Protein AF-A0A3A9YVC8-F1 (afdb_monomer)

Foldseek 3Di:
DDDDDDDDDDDDDDDDDDDDDDDDDDDPDPDDDDDDDDDDDDDDDDDDDDDDDDDDDDDDDDDDDPDDPDPPDPPPPVVPDFQPQLVCLVVLQAWEWEQDPVRDIDTQHDDDDPLLVLLVVLVVCVVVVDDLVVSCVVVVHDSVSNVSSPVSNVVSVCVRVVVCSVQDDPPHRYGYPDPDDDDDD

Secondary structure (DSSP, 8-state):
--PPPPPPPP-PPPPP-PPPPPPPPPP----PPPPP----------------------------PPPPPP---------PPP-HHHHHHHHTSSEEEEEPTTS-EEEEPPP-THHHHHHHHHHHHHHTT--HHHHHHHTT--HHHHHHHHHHHHHHHHHHTTTTGGG--TT--EEEE--SS----

Sequence (185 aa):
MQATAAPAAEATDPIPTQTPEPAPVAPVADHTVPAPAMAAAPYGPEPLTEEPASADPAQAEDSAPPAPPTDEEDEEDDAAAPSPLAAACAAGTVKLYRLRSNGTTRRLPWLTGDALEVAEWYRLRVDQGATVRQVAEECGTSKATVRRALTTLALMDEITDGLHDDLYAEDVTEVLFGAEDGDDA

Organism: NCBI:txid230091

pLDDT: mean 77.11, std 19.21, range [34.31, 98.38]

Radius of gyration: 32.35 Å; Cα contacts (8 Å, |Δi|>4): 119; chains: 1; bounding box: 70×112×63 Å

Structure (mmCIF, N/CA/C/O backbone):
data_AF-A0A3A9YVC8-F1
#
_entry.id   AF-A0A3A9YVC8-F1
#
loop_
_atom_site.group_PDB
_atom_site.id
_atom_site.type_symbol
_atom_site.label_atom_id
_atom_site.label_alt_id
_atom_site.label_comp_id
_atom_site.label_asym_id
_atom_site.label_entity_id
_atom_site.label_seq_id
_atom_site.pdbx_PDB_ins_code
_atom_site.Cartn_x
_atom_site.Cartn_y
_atom_site.Cartn_z
_atom_site.occupancy
_atom_site.B_iso_or_equiv
_atom_site.auth_seq_id
_atom_site.auth_comp_id
_atom_site.auth_asym_id
_atom_site.auth_atom_id
_atom_site.pdbx_PDB_model_num
ATOM 1 N N . MET A 1 1 ? 34.348 64.233 -11.517 1.00 52.72 1 MET A N 1
ATOM 2 C CA . MET A 1 1 ? 32.884 64.293 -11.697 1.00 52.72 1 MET A CA 1
ATOM 3 C C . MET A 1 1 ? 32.447 63.048 -12.451 1.00 52.72 1 MET A C 1
ATOM 5 O O . MET A 1 1 ? 32.585 63.041 -13.663 1.00 52.72 1 MET A O 1
ATOM 9 N N . GLN A 1 2 ? 32.005 61.993 -11.765 1.00 45.03 2 GLN A N 1
ATOM 10 C CA . GLN A 1 2 ? 31.220 60.907 -12.368 1.00 45.03 2 GLN A CA 1
ATOM 11 C C . GLN A 1 2 ? 30.226 60.392 -11.324 1.00 45.03 2 GLN A C 1
ATOM 13 O O . GLN A 1 2 ? 30.513 60.419 -10.129 1.00 45.03 2 GLN A O 1
ATOM 18 N N . ALA A 1 3 ? 29.027 60.089 -11.810 1.00 47.31 3 ALA A N 1
ATOM 19 C CA . ALA A 1 3 ? 27.769 60.112 -11.085 1.00 47.31 3 ALA A CA 1
ATOM 20 C C . ALA A 1 3 ? 27.454 58.787 -10.376 1.00 47.31 3 ALA A C 1
ATOM 22 O O . ALA A 1 3 ? 27.586 57.712 -10.954 1.00 47.31 3 ALA A O 1
ATOM 23 N N . THR A 1 4 ? 26.978 58.902 -9.137 1.00 51.81 4 THR A N 1
ATOM 24 C CA . THR A 1 4 ? 26.355 57.827 -8.361 1.00 51.81 4 THR A CA 1
ATOM 25 C C . THR A 1 4 ? 24.952 57.565 -8.907 1.00 51.81 4 THR A C 1
ATOM 27 O O . THR A 1 4 ? 24.101 58.452 -8.857 1.00 51.81 4 THR A O 1
ATOM 30 N N . ALA A 1 5 ? 24.703 56.363 -9.427 1.00 55.56 5 ALA A N 1
ATOM 31 C CA . ALA A 1 5 ? 23.365 55.909 -9.799 1.00 55.56 5 ALA A CA 1
ATOM 32 C C . ALA A 1 5 ? 22.655 55.306 -8.573 1.00 55.56 5 ALA A C 1
ATOM 34 O O . ALA A 1 5 ? 23.225 54.479 -7.863 1.00 55.56 5 ALA A O 1
ATOM 35 N N . ALA A 1 6 ? 21.427 55.760 -8.320 1.00 61.03 6 ALA A N 1
ATOM 36 C CA . ALA A 1 6 ? 20.554 55.286 -7.249 1.00 61.03 6 ALA A CA 1
ATOM 37 C C . ALA A 1 6 ? 19.867 53.953 -7.622 1.00 61.03 6 ALA A C 1
ATOM 39 O O . ALA A 1 6 ? 19.617 53.723 -8.808 1.00 61.03 6 ALA A O 1
ATOM 40 N N . PRO A 1 7 ? 19.525 53.091 -6.645 1.00 61.81 7 PRO A N 1
ATOM 41 C CA . PRO A 1 7 ? 18.787 51.861 -6.911 1.00 61.81 7 PRO A CA 1
ATOM 42 C C . PRO A 1 7 ? 17.301 52.145 -7.179 1.00 61.81 7 PRO A C 1
ATOM 44 O O . PRO A 1 7 ? 16.664 52.938 -6.484 1.00 61.81 7 PRO A O 1
ATOM 47 N N . ALA A 1 8 ? 16.768 51.484 -8.206 1.00 53.88 8 ALA A N 1
ATOM 48 C CA . ALA A 1 8 ? 15.359 51.504 -8.572 1.00 53.88 8 ALA A CA 1
ATOM 49 C C . ALA A 1 8 ? 14.529 50.718 -7.545 1.00 53.88 8 ALA A C 1
ATOM 51 O O . ALA A 1 8 ? 14.874 49.594 -7.190 1.00 53.88 8 ALA A O 1
ATOM 52 N N . ALA A 1 9 ? 13.438 51.322 -7.076 1.00 54.81 9 ALA A N 1
ATOM 53 C CA . ALA A 1 9 ? 12.438 50.656 -6.254 1.00 54.81 9 ALA A CA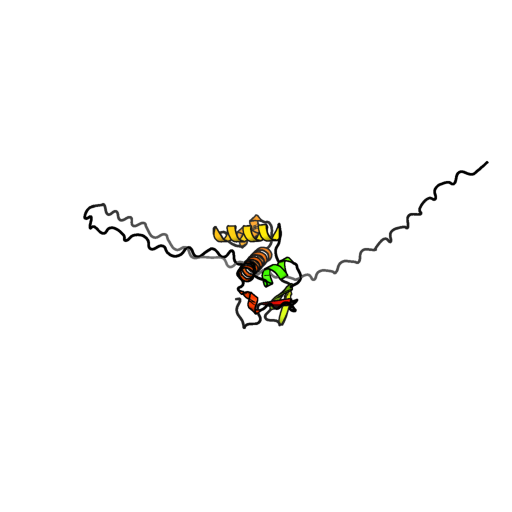 1
ATOM 54 C C . ALA A 1 9 ? 11.567 49.755 -7.144 1.00 54.81 9 ALA A C 1
ATOM 56 O O . ALA A 1 9 ? 10.911 50.246 -8.064 1.00 54.81 9 ALA A O 1
ATOM 57 N N . GLU A 1 10 ? 11.573 48.449 -6.876 1.00 59.69 10 GLU A N 1
ATOM 58 C CA . GLU A 1 10 ? 10.621 47.498 -7.453 1.00 59.69 10 GLU A CA 1
ATOM 59 C C . GLU A 1 10 ? 9.206 47.817 -6.958 1.00 59.69 10 GLU A C 1
ATOM 61 O O . GLU A 1 10 ? 8.943 47.910 -5.758 1.00 59.69 10 GLU A O 1
ATOM 66 N N . ALA A 1 11 ? 8.296 48.022 -7.908 1.00 61.25 11 ALA A N 1
ATOM 67 C CA . ALA A 1 11 ? 6.879 48.195 -7.652 1.00 61.25 11 ALA A CA 1
ATOM 68 C C . ALA A 1 11 ? 6.244 46.819 -7.409 1.00 61.25 11 ALA A C 1
ATOM 70 O O . ALA A 1 11 ? 6.156 46.000 -8.320 1.00 61.25 11 ALA A O 1
ATOM 71 N N . THR A 1 12 ? 5.805 46.574 -6.176 1.00 59.47 12 THR A N 1
ATOM 72 C CA . THR A 1 12 ? 4.994 45.409 -5.812 1.00 59.47 12 THR A CA 1
ATOM 73 C C . THR A 1 12 ? 3.612 45.519 -6.458 1.00 59.47 12 THR A C 1
ATOM 75 O O . THR A 1 12 ? 2.844 46.428 -6.143 1.00 59.47 12 THR A O 1
ATOM 78 N N . ASP A 1 13 ? 3.305 44.583 -7.352 1.00 69.38 13 ASP A N 1
ATOM 79 C CA . ASP A 1 13 ? 1.992 44.401 -7.976 1.00 69.38 13 ASP A CA 1
ATOM 80 C C . ASP A 1 13 ? 0.945 43.982 -6.913 1.00 69.38 13 ASP A C 1
ATOM 82 O O . ASP A 1 13 ? 1.234 43.101 -6.092 1.00 69.38 13 ASP A O 1
ATOM 86 N N . PRO A 1 14 ? -0.254 44.594 -6.846 1.00 70.94 14 PRO A N 1
ATOM 87 C CA . PRO A 1 14 ? -1.278 44.186 -5.890 1.00 70.94 14 PRO A CA 1
ATOM 88 C C . PRO A 1 14 ? -1.885 42.821 -6.253 1.00 70.94 14 PRO A C 1
ATOM 90 O O . PRO A 1 14 ? -2.397 42.604 -7.348 1.00 70.94 14 PRO A O 1
ATOM 93 N N . ILE A 1 15 ? -1.881 41.906 -5.280 1.00 71.19 15 ILE A N 1
ATOM 94 C CA . ILE A 1 15 ? -2.471 40.565 -5.387 1.00 71.19 15 ILE A CA 1
ATOM 95 C C . ILE A 1 15 ? -3.987 40.681 -5.656 1.00 71.19 15 ILE A C 1
ATOM 97 O O . ILE A 1 15 ? -4.684 41.356 -4.890 1.00 71.19 15 ILE A O 1
ATOM 101 N N . PRO A 1 16 ? -4.538 40.007 -6.686 1.00 63.56 16 PRO A N 1
ATOM 102 C CA . PRO A 1 16 ? -5.972 40.013 -6.947 1.00 63.56 16 PRO A CA 1
ATOM 103 C C . PRO A 1 16 ? -6.726 39.328 -5.803 1.00 63.56 16 PRO A C 1
ATOM 105 O O . PRO A 1 16 ? -6.507 38.159 -5.486 1.00 63.56 16 PRO A O 1
ATOM 108 N N . THR A 1 17 ? -7.636 40.070 -5.176 1.00 66.19 17 THR A N 1
ATOM 109 C CA . THR A 1 17 ? -8.513 39.570 -4.116 1.00 66.19 17 THR A CA 1
ATOM 110 C C . THR A 1 17 ? -9.554 38.636 -4.741 1.00 66.19 17 THR A C 1
ATOM 112 O O . THR A 1 17 ? -10.526 39.094 -5.340 1.00 66.19 17 THR A O 1
ATOM 115 N N . GLN A 1 18 ? -9.347 37.318 -4.652 1.00 62.38 18 GLN A N 1
ATOM 116 C CA . GLN A 1 18 ? -10.379 36.352 -5.034 1.00 62.38 18 GLN A CA 1
ATOM 117 C C . GLN A 1 18 ? -11.578 36.498 -4.093 1.00 62.38 18 GLN A C 1
ATOM 119 O O . GLN A 1 18 ? -11.460 36.367 -2.875 1.00 62.38 18 GLN A O 1
ATOM 124 N N . THR A 1 19 ? -12.736 36.795 -4.678 1.00 73.94 19 THR A N 1
ATOM 125 C CA . THR A 1 19 ? -14.025 36.780 -3.985 1.00 73.94 19 THR A CA 1
ATOM 126 C C . THR A 1 19 ? -14.392 35.317 -3.722 1.00 73.94 19 THR A C 1
ATOM 128 O O . THR A 1 19 ? -14.408 34.546 -4.682 1.00 73.94 19 THR A O 1
ATOM 131 N N . PRO A 1 20 ? -14.658 34.899 -2.471 1.00 70.88 20 PRO A N 1
ATOM 132 C CA . PRO A 1 20 ? -15.026 33.519 -2.188 1.00 70.88 20 PRO A CA 1
ATOM 133 C C . PRO A 1 20 ? -16.373 33.190 -2.842 1.00 70.88 20 PRO A C 1
ATOM 135 O O . PRO A 1 20 ? -17.372 33.880 -2.634 1.00 70.88 20 PRO A O 1
ATOM 138 N N . GLU A 1 21 ? -16.371 32.132 -3.648 1.00 76.31 21 GLU A N 1
ATOM 139 C CA . GLU A 1 21 ? -17.560 31.528 -4.241 1.00 76.31 21 GLU A CA 1
ATOM 140 C C . GLU A 1 21 ? -18.506 31.037 -3.124 1.00 76.31 21 GLU A C 1
ATOM 142 O O . GLU A 1 21 ? -18.040 30.431 -2.152 1.00 76.31 21 GLU A O 1
ATOM 147 N N . PRO A 1 22 ? -19.823 31.316 -3.192 1.00 73.94 22 PRO A N 1
ATOM 148 C CA . PRO A 1 22 ? -20.759 30.870 -2.168 1.00 73.94 22 PRO A CA 1
ATOM 14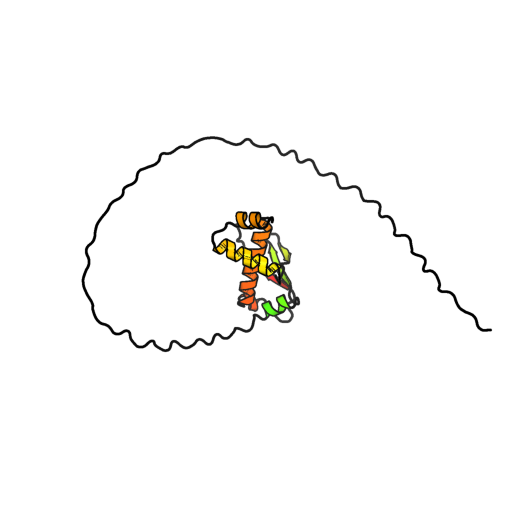9 C C . PRO A 1 22 ? -20.875 29.340 -2.166 1.00 73.94 22 PRO A C 1
ATOM 151 O O . PRO A 1 22 ? -21.120 28.718 -3.197 1.00 73.94 22 PRO A O 1
ATOM 154 N N . ALA A 1 23 ? -20.720 28.745 -0.981 1.00 72.75 23 ALA A N 1
ATOM 155 C CA . ALA A 1 23 ? -20.777 27.303 -0.775 1.00 72.75 23 ALA A CA 1
ATOM 156 C C . ALA A 1 23 ? -22.114 26.692 -1.255 1.00 72.75 23 ALA A C 1
ATOM 158 O O . ALA A 1 23 ? -23.176 27.284 -1.024 1.00 72.75 23 ALA A O 1
ATOM 159 N N . PRO A 1 24 ? -22.100 25.492 -1.867 1.00 71.75 24 PRO A N 1
ATOM 160 C CA . PRO A 1 24 ? -23.323 24.790 -2.229 1.00 71.75 24 PRO A CA 1
ATOM 161 C C . PRO A 1 24 ? -24.114 24.409 -0.972 1.00 71.75 24 PRO A C 1
ATOM 163 O O . PRO A 1 24 ? -23.592 23.807 -0.032 1.00 71.75 24 PRO A O 1
ATOM 166 N N . VAL A 1 25 ? -25.396 24.771 -0.971 1.00 70.25 25 VAL A N 1
ATOM 167 C CA . VAL A 1 25 ? -26.365 24.435 0.076 1.00 70.25 25 VAL A CA 1
ATOM 168 C C . VAL A 1 25 ? -26.502 22.913 0.148 1.00 70.25 25 VAL A C 1
ATOM 170 O O . VAL A 1 25 ? -26.898 22.273 -0.826 1.00 70.25 25 VAL A O 1
ATOM 173 N N . ALA A 1 26 ? -26.161 22.331 1.298 1.00 66.44 26 ALA A N 1
ATOM 174 C CA . ALA A 1 26 ? -26.319 20.904 1.542 1.00 66.44 26 ALA A CA 1
ATOM 175 C C . ALA A 1 26 ? -27.809 20.507 1.469 1.00 66.44 26 ALA A C 1
ATOM 177 O O . ALA A 1 26 ? -28.647 21.190 2.068 1.00 66.44 26 ALA A O 1
ATOM 178 N N . PRO A 1 27 ? -28.171 19.407 0.784 1.00 66.75 27 PRO A N 1
ATOM 179 C CA . PRO A 1 27 ? -29.515 18.862 0.877 1.00 66.75 27 PRO A CA 1
ATOM 180 C C . PRO A 1 27 ? -29.752 18.331 2.297 1.00 66.75 27 PRO A C 1
ATOM 182 O O . PRO A 1 27 ? -29.033 17.460 2.786 1.00 66.75 27 PRO A O 1
ATOM 185 N N . VAL A 1 28 ? -30.778 18.868 2.954 1.00 64.25 28 VAL A N 1
ATOM 186 C CA . VAL A 1 28 ? -31.346 18.343 4.201 1.00 64.25 28 VAL A CA 1
ATOM 187 C C . VAL A 1 28 ? -31.942 16.968 3.908 1.00 64.25 28 VAL A C 1
ATOM 189 O O . VAL A 1 28 ? -33.048 16.852 3.384 1.00 64.25 28 VAL A O 1
ATOM 192 N N . ALA A 1 29 ? -31.178 15.916 4.199 1.00 59.94 29 ALA A N 1
ATOM 193 C CA . ALA A 1 29 ? -31.698 14.561 4.242 1.00 59.94 29 ALA A CA 1
ATOM 194 C C . ALA A 1 29 ? -32.413 14.363 5.583 1.00 59.94 29 ALA A C 1
ATOM 196 O O . ALA A 1 29 ? -31.788 14.210 6.632 1.00 59.94 29 ALA A O 1
ATOM 197 N N . ASP A 1 30 ? -33.738 14.393 5.514 1.00 57.00 30 ASP A N 1
ATOM 198 C CA . ASP A 1 30 ? -34.662 13.943 6.546 1.00 57.00 30 ASP A CA 1
ATOM 199 C C . ASP A 1 30 ? -34.410 12.443 6.795 1.00 57.00 30 ASP A C 1
ATOM 201 O O . ASP A 1 30 ? -34.849 11.575 6.037 1.00 57.00 30 ASP A O 1
ATOM 205 N N . HIS A 1 31 ? -33.587 12.120 7.796 1.00 60.22 31 HIS A N 1
ATOM 206 C CA . HIS A 1 31 ? -33.373 10.744 8.235 1.00 60.22 31 HIS A CA 1
ATOM 207 C C . HIS A 1 31 ? -34.249 10.477 9.453 1.00 60.22 31 HIS A C 1
ATOM 209 O O . HIS A 1 31 ? -33.887 10.724 10.603 1.00 60.22 31 HIS A O 1
ATOM 215 N N . THR A 1 32 ? -35.439 9.965 9.151 1.00 63.59 32 THR A N 1
ATOM 216 C CA . THR A 1 32 ? -36.309 9.271 10.096 1.00 63.59 32 THR A CA 1
ATOM 217 C C . THR A 1 32 ? -35.504 8.189 10.818 1.00 63.59 32 THR A C 1
ATOM 219 O O . THR A 1 32 ? -34.986 7.265 10.197 1.00 63.59 32 THR A O 1
ATOM 222 N N . VAL A 1 33 ? -35.396 8.317 12.139 1.00 62.88 33 VAL A N 1
ATOM 223 C CA . VAL A 1 33 ? -34.804 7.324 13.042 1.00 62.88 33 VAL A CA 1
ATOM 224 C C . VAL A 1 33 ? -35.806 6.178 13.238 1.00 62.88 33 VAL A C 1
ATOM 226 O O . VAL A 1 33 ? -36.870 6.428 13.809 1.00 62.88 33 VAL A O 1
ATOM 229 N N . PRO A 1 34 ? -35.526 4.923 12.835 1.00 63.72 34 PRO A N 1
ATOM 230 C CA . PRO A 1 34 ? -36.271 3.789 13.361 1.00 63.72 34 PRO A CA 1
ATOM 231 C C . PRO A 1 34 ? -35.801 3.454 14.787 1.00 63.72 34 PRO A C 1
ATOM 233 O O . PRO A 1 34 ? -34.611 3.443 15.098 1.00 63.72 34 PRO A O 1
ATOM 236 N N . ALA A 1 35 ? -36.783 3.213 15.653 1.00 64.69 35 ALA A N 1
ATOM 237 C CA . ALA A 1 35 ? -36.650 2.942 17.079 1.00 64.69 35 ALA A CA 1
ATOM 238 C C . ALA A 1 35 ? -35.784 1.704 17.412 1.00 64.69 35 ALA A C 1
ATOM 240 O O . ALA A 1 35 ? -35.769 0.738 16.645 1.00 64.69 35 ALA A O 1
ATOM 241 N N . PRO A 1 36 ? -35.126 1.674 18.588 1.00 58.22 36 PRO A N 1
ATOM 242 C CA . PRO A 1 36 ? -34.446 0.483 19.082 1.00 58.22 36 PRO A CA 1
ATOM 243 C C . PRO A 1 36 ? -35.466 -0.569 19.539 1.00 58.22 36 PRO A C 1
ATOM 245 O O . PRO A 1 36 ? -36.249 -0.336 20.461 1.00 58.22 36 PRO A O 1
ATOM 248 N N . ALA A 1 37 ? -35.432 -1.753 18.927 1.00 59.69 37 ALA A N 1
ATOM 249 C CA . ALA A 1 37 ? -36.100 -2.928 19.470 1.00 59.69 37 ALA A CA 1
ATOM 250 C C . ALA A 1 37 ? -35.331 -3.400 20.713 1.00 59.69 37 ALA A C 1
ATOM 252 O O . ALA A 1 37 ? -34.256 -3.993 20.621 1.00 59.69 37 ALA A O 1
ATOM 253 N N . MET A 1 38 ? -35.876 -3.090 21.887 1.00 53.81 38 MET A N 1
ATOM 254 C CA . MET A 1 38 ? -35.486 -3.725 23.136 1.00 53.81 38 MET A CA 1
ATOM 255 C C . MET A 1 38 ? -36.139 -5.102 23.272 1.00 53.81 38 MET A C 1
ATOM 257 O O . MET A 1 38 ? -37.300 -5.285 22.916 1.00 53.81 38 MET A O 1
ATOM 261 N N . ALA A 1 39 ? -35.391 -5.966 23.960 1.00 48.41 39 ALA A N 1
ATOM 262 C CA . ALA A 1 39 ? -35.837 -6.951 24.943 1.00 48.41 39 ALA A CA 1
ATOM 263 C C . ALA A 1 39 ? -35.707 -8.442 24.576 1.00 48.41 39 ALA A C 1
ATOM 265 O O . ALA A 1 39 ? -36.490 -9.015 23.829 1.00 48.41 39 ALA A O 1
ATOM 266 N N . ALA A 1 40 ? -34.778 -9.042 25.330 1.00 48.12 40 ALA A N 1
ATOM 267 C CA . ALA A 1 40 ? -34.963 -10.225 26.170 1.00 48.12 40 ALA A CA 1
ATOM 268 C C . ALA A 1 40 ? -34.648 -11.607 25.579 1.00 48.12 40 ALA A C 1
ATOM 270 O O . ALA A 1 40 ? -35.468 -12.236 24.924 1.00 48.12 40 ALA A O 1
ATOM 271 N N . ALA A 1 41 ? -33.522 -12.155 26.045 1.00 55.00 41 ALA A N 1
ATOM 272 C CA . ALA A 1 41 ? -33.513 -13.489 26.638 1.00 55.00 41 ALA A CA 1
ATOM 273 C C . ALA A 1 41 ? -32.453 -13.557 27.761 1.00 55.00 41 ALA A C 1
ATOM 275 O O . ALA A 1 41 ? -31.265 -13.416 27.476 1.00 55.00 41 ALA A O 1
ATOM 276 N N . PRO A 1 42 ? -32.847 -13.757 29.032 1.00 61.06 42 PRO A N 1
ATOM 277 C CA . PRO A 1 42 ? -31.953 -14.238 30.075 1.00 61.06 42 PRO A CA 1
ATOM 278 C C . PRO A 1 42 ? -32.018 -15.771 30.106 1.00 61.06 42 PRO A C 1
ATOM 280 O O . PRO A 1 42 ? -33.044 -16.334 30.481 1.00 61.06 42 PRO A O 1
ATOM 283 N N . TYR A 1 43 ? -30.935 -16.451 29.738 1.00 56.44 43 TYR A N 1
ATOM 284 C CA . TYR A 1 43 ? -30.768 -17.873 30.043 1.00 56.44 43 TYR A CA 1
ATOM 285 C C . TYR A 1 43 ? -29.505 -18.073 30.880 1.00 56.44 43 TYR A C 1
ATOM 287 O O . TYR A 1 43 ? -28.388 -17.981 30.387 1.00 56.44 43 TYR A O 1
ATOM 295 N N . GLY A 1 44 ? -29.781 -18.208 32.180 1.00 50.28 44 GLY A N 1
ATOM 296 C CA . GLY A 1 44 ? -29.195 -19.095 33.188 1.00 50.28 44 GLY A CA 1
ATOM 297 C C . GLY A 1 44 ? -27.730 -19.552 33.092 1.00 50.28 44 GLY A C 1
ATOM 298 O O . GLY A 1 44 ? -27.324 -20.076 32.061 1.00 50.28 44 GLY A O 1
ATOM 299 N N . PRO A 1 45 ? -26.973 -19.478 34.206 1.00 62.38 45 PRO A N 1
ATOM 300 C CA . PRO A 1 45 ? -25.685 -20.145 34.350 1.00 62.38 45 PRO A CA 1
ATOM 301 C C . PRO A 1 45 ? -25.884 -21.640 34.648 1.00 62.38 45 PRO A C 1
ATOM 303 O O . PRO A 1 45 ? -26.659 -21.988 35.538 1.00 62.38 45 PRO A O 1
ATOM 306 N N . GLU A 1 46 ? -25.153 -22.510 33.953 1.00 57.81 46 GLU A N 1
ATOM 307 C CA . GLU A 1 46 ? -25.042 -23.930 34.313 1.00 57.81 46 GLU A CA 1
ATOM 308 C C . GLU A 1 46 ? -23.665 -24.227 34.948 1.00 57.81 46 GLU A C 1
ATOM 310 O O . GLU A 1 46 ? -22.679 -23.556 34.625 1.00 57.81 46 GLU A O 1
ATOM 315 N N . PRO A 1 47 ? -23.612 -25.156 35.921 1.00 59.75 47 PRO A N 1
ATOM 316 C CA . PRO A 1 47 ? -22.584 -25.207 36.958 1.00 59.75 47 PRO A CA 1
ATOM 317 C C . PRO A 1 47 ? -21.288 -25.940 36.583 1.00 59.75 47 PRO A C 1
ATOM 319 O O . PRO A 1 47 ? -21.258 -26.875 35.788 1.00 59.75 47 PRO A O 1
ATOM 322 N N . LEU A 1 48 ? -20.230 -25.528 37.291 1.00 54.12 48 LEU A N 1
ATOM 323 C CA . LEU A 1 48 ? -18.959 -26.220 37.506 1.00 54.12 48 LEU A CA 1
ATOM 324 C C . LEU A 1 48 ? -19.139 -27.726 37.744 1.00 54.12 48 LEU A C 1
ATOM 326 O O . LEU A 1 48 ? -19.815 -28.130 38.688 1.00 54.12 48 LEU A O 1
ATOM 330 N N . THR A 1 49 ? -18.436 -28.537 36.956 1.00 57.09 49 THR A N 1
ATOM 331 C CA . THR A 1 49 ? -18.033 -29.887 37.364 1.00 57.09 49 THR A CA 1
ATOM 332 C C . THR A 1 49 ? -16.511 -29.960 37.274 1.00 57.09 49 THR A C 1
ATOM 334 O O . THR A 1 49 ? -15.940 -30.167 36.208 1.00 57.09 49 THR A O 1
ATOM 337 N N . GLU A 1 50 ? -15.866 -29.698 38.411 1.00 51.31 50 GLU A N 1
ATOM 338 C CA . GLU A 1 50 ? -14.496 -30.113 38.708 1.00 51.31 50 GLU A CA 1
ATOM 339 C C . GLU A 1 50 ? -14.498 -31.631 38.916 1.00 51.31 50 GLU A C 1
ATOM 341 O O . GLU A 1 50 ? -15.188 -32.132 39.804 1.00 51.31 50 GLU A O 1
ATOM 346 N N . GLU A 1 51 ? -13.711 -32.358 38.128 1.00 59.88 51 GLU A N 1
ATOM 347 C CA . GLU A 1 51 ? -13.345 -33.742 38.422 1.00 59.88 51 GLU A CA 1
ATOM 348 C C . GLU A 1 51 ? -11.823 -33.796 38.637 1.00 59.88 51 GLU A C 1
ATOM 350 O O . GLU A 1 51 ? -11.065 -33.489 37.713 1.00 59.88 51 GLU A O 1
ATOM 355 N N . PRO A 1 52 ? -11.339 -34.127 39.849 1.00 61.50 52 PRO A N 1
ATOM 356 C CA . PRO A 1 52 ? -9.928 -34.360 40.094 1.00 61.50 52 PRO A CA 1
ATOM 357 C C . PRO A 1 52 ? -9.621 -35.856 39.959 1.00 61.50 52 PRO A C 1
ATOM 359 O O . PRO A 1 52 ? -10.157 -36.675 40.705 1.00 61.50 52 PRO A O 1
ATOM 362 N N . ALA A 1 53 ? -8.693 -36.212 39.072 1.00 51.31 53 ALA A N 1
ATOM 363 C CA . ALA A 1 53 ? -8.081 -37.537 39.066 1.00 51.31 53 ALA A CA 1
ATOM 364 C C . ALA A 1 53 ? -6.556 -37.406 39.150 1.00 51.31 53 ALA A C 1
ATOM 366 O O . ALA A 1 53 ? -5.879 -36.945 38.233 1.00 51.31 53 ALA A O 1
ATOM 367 N N . SER A 1 54 ? -6.045 -37.784 40.320 1.00 49.56 54 SER A N 1
ATOM 368 C CA . SER A 1 54 ? -4.635 -37.931 40.651 1.00 49.56 54 SER A CA 1
ATOM 369 C C . SER A 1 54 ? -3.936 -39.020 39.825 1.00 49.56 54 SER A C 1
ATOM 371 O O . SER A 1 54 ? -4.484 -40.097 39.631 1.00 49.56 54 SER A O 1
ATOM 373 N N . ALA A 1 55 ? -2.708 -38.688 39.416 1.00 47.44 55 ALA A N 1
ATOM 374 C CA . ALA A 1 55 ? -1.458 -39.465 39.418 1.00 47.44 55 ALA A CA 1
ATOM 375 C C . ALA A 1 55 ? -1.486 -41.010 39.356 1.00 47.44 55 ALA A C 1
ATOM 377 O O . ALA A 1 55 ? -2.068 -41.648 40.225 1.00 47.44 55 ALA A O 1
ATOM 378 N N . ASP A 1 56 ? -0.657 -41.588 38.473 1.00 48.03 56 ASP A N 1
ATOM 379 C CA . ASP A 1 56 ? 0.594 -42.266 38.884 1.00 48.03 56 ASP A CA 1
ATOM 380 C C . ASP A 1 56 ? 1.567 -42.436 37.680 1.00 48.03 56 ASP A C 1
ATOM 382 O O . ASP A 1 56 ? 1.102 -42.447 36.536 1.00 48.03 56 ASP A O 1
ATOM 386 N N . PRO A 1 57 ? 2.900 -42.511 37.896 1.00 61.56 57 PRO A N 1
ATOM 387 C CA . PRO A 1 57 ? 3.926 -42.512 36.856 1.00 61.56 57 PRO A CA 1
ATOM 388 C C . PRO A 1 57 ? 4.496 -43.914 36.551 1.00 61.56 57 PRO A C 1
ATOM 390 O O . PRO A 1 57 ? 4.242 -44.884 37.254 1.00 61.56 57 PRO A O 1
ATOM 393 N N . ALA A 1 58 ? 5.395 -43.937 35.560 1.00 46.06 58 ALA A N 1
ATOM 394 C CA . ALA A 1 58 ? 6.449 -44.926 35.292 1.00 46.06 58 ALA A CA 1
ATOM 395 C C . ALA A 1 58 ? 6.253 -45.909 34.121 1.00 46.06 58 ALA A C 1
ATOM 397 O O . ALA A 1 58 ? 5.204 -46.513 33.937 1.00 46.06 58 ALA A O 1
ATOM 398 N N . GLN A 1 59 ? 7.404 -46.128 33.464 1.00 46.78 59 GLN A N 1
ATOM 399 C CA . GLN A 1 59 ? 7.798 -47.155 32.486 1.00 46.78 59 GLN A CA 1
ATOM 400 C C . GLN A 1 59 ? 7.678 -46.741 31.010 1.00 46.78 59 GLN A C 1
ATOM 402 O O . GLN A 1 59 ? 6.642 -46.267 30.578 1.00 46.78 59 GLN A O 1
ATOM 407 N N . ALA A 1 60 ? 8.688 -46.912 30.159 1.00 50.06 60 ALA A N 1
ATOM 408 C CA . ALA A 1 60 ? 10.055 -47.389 30.332 1.00 50.06 60 ALA A CA 1
ATOM 409 C C . ALA A 1 60 ? 10.899 -46.856 29.164 1.00 50.06 60 ALA A C 1
ATOM 411 O O . ALA A 1 60 ? 10.379 -46.591 28.082 1.00 50.06 60 ALA A O 1
ATOM 412 N N . GLU A 1 61 ? 12.194 -46.705 29.415 1.00 51.44 61 GLU A N 1
ATOM 413 C CA . GLU A 1 61 ? 13.211 -46.407 28.415 1.00 51.44 61 GLU A CA 1
ATOM 414 C C . GLU A 1 61 ? 13.298 -47.559 27.405 1.00 51.44 61 GLU A C 1
ATOM 416 O O . GLU A 1 61 ? 13.508 -48.706 27.799 1.00 51.44 61 GLU A O 1
ATOM 421 N N . ASP A 1 62 ? 13.166 -47.252 26.114 1.00 48.66 62 ASP A N 1
ATOM 422 C CA . ASP A 1 62 ? 13.641 -48.125 25.046 1.00 48.66 62 ASP A CA 1
ATOM 423 C C . ASP A 1 62 ? 14.495 -47.321 24.069 1.00 48.66 62 ASP A C 1
ATOM 425 O O . ASP A 1 62 ? 14.215 -46.173 23.720 1.00 48.66 62 ASP A O 1
ATOM 429 N N . SER A 1 63 ? 15.612 -47.938 23.724 1.00 54.50 63 SER A N 1
ATOM 430 C CA . SER A 1 63 ? 16.752 -47.343 23.054 1.00 54.50 63 SER A CA 1
ATOM 431 C C . SER A 1 63 ? 16.532 -47.241 21.551 1.00 54.50 63 SER A C 1
ATOM 433 O O . SER A 1 63 ? 16.355 -48.251 20.879 1.00 54.50 63 SER A O 1
ATOM 435 N N . ALA A 1 64 ? 16.738 -46.050 20.998 1.00 59.16 64 ALA A N 1
ATOM 436 C CA . ALA A 1 64 ? 17.262 -45.905 19.647 1.00 59.16 64 ALA A CA 1
ATOM 437 C C . ALA A 1 64 ? 18.156 -44.656 19.604 1.00 59.16 64 ALA A C 1
ATOM 439 O O . ALA A 1 64 ? 17.671 -43.568 19.922 1.00 59.16 64 ALA A O 1
ATOM 440 N N . PRO A 1 65 ? 19.451 -44.758 19.247 1.00 69.25 65 PRO A N 1
ATOM 441 C CA . PRO A 1 65 ? 20.202 -43.565 18.891 1.00 69.25 65 PRO A CA 1
ATOM 442 C C . PRO A 1 65 ? 19.553 -42.968 17.632 1.00 69.25 65 PRO A C 1
ATOM 444 O O . PRO A 1 65 ? 19.369 -43.703 16.656 1.00 69.25 65 PRO A O 1
ATOM 447 N N . PRO A 1 66 ? 19.178 -41.676 17.623 1.00 63.25 66 PRO A N 1
ATOM 448 C CA . PRO A 1 66 ? 18.761 -41.040 16.387 1.00 63.25 66 PRO A CA 1
ATOM 449 C C . PRO A 1 66 ? 19.935 -41.104 15.406 1.00 63.25 66 PRO A C 1
ATOM 451 O O . PRO A 1 66 ? 21.091 -40.886 15.780 1.00 63.25 66 PRO A O 1
ATOM 454 N N . ALA A 1 67 ? 19.627 -41.477 14.165 1.00 63.78 67 ALA A N 1
ATOM 455 C CA . ALA A 1 67 ? 20.558 -41.425 13.049 1.00 63.78 67 ALA A CA 1
ATOM 456 C C . ALA A 1 67 ? 21.249 -40.046 13.003 1.00 63.78 67 ALA A C 1
ATOM 458 O O . ALA A 1 67 ? 20.638 -39.058 13.426 1.00 63.78 67 ALA A O 1
ATOM 459 N N . PRO A 1 68 ? 22.507 -39.958 12.524 1.00 65.50 68 PRO A N 1
ATOM 460 C CA . PRO A 1 68 ? 23.129 -38.659 12.295 1.00 65.50 68 PRO A CA 1
ATOM 461 C C . PRO A 1 68 ? 22.175 -37.817 11.440 1.00 65.50 68 PRO A C 1
ATOM 463 O O . PRO A 1 68 ? 21.580 -38.382 10.515 1.00 65.50 68 PRO A O 1
ATOM 466 N N . PRO A 1 69 ? 21.984 -36.523 11.752 1.00 63.50 69 PRO A N 1
ATOM 467 C CA . PRO A 1 69 ? 21.236 -35.656 10.862 1.00 63.50 69 PRO A CA 1
ATOM 468 C C . PRO A 1 69 ? 21.909 -35.759 9.497 1.00 63.50 69 PRO A C 1
ATOM 470 O O . PRO A 1 69 ? 23.110 -35.521 9.365 1.00 63.50 69 PRO A O 1
ATOM 473 N N . THR A 1 70 ? 21.151 -36.238 8.518 1.00 59.62 70 THR A N 1
ATOM 474 C CA . THR A 1 70 ? 21.465 -36.014 7.117 1.00 59.62 70 THR A CA 1
ATOM 475 C C . THR A 1 70 ? 21.695 -34.513 6.997 1.00 59.62 70 THR A C 1
ATOM 477 O O . THR A 1 70 ? 20.855 -33.749 7.470 1.00 59.62 70 THR A O 1
ATOM 480 N N . ASP A 1 71 ? 22.847 -34.111 6.459 1.00 56.56 71 ASP A N 1
ATOM 481 C CA . ASP A 1 71 ? 23.029 -32.803 5.837 1.00 56.56 71 ASP A CA 1
ATOM 482 C C . ASP A 1 71 ? 21.881 -32.643 4.827 1.00 56.56 71 ASP A C 1
ATOM 484 O O . ASP A 1 71 ? 21.971 -33.091 3.683 1.00 56.56 71 ASP A O 1
ATOM 488 N N . GLU A 1 72 ? 20.745 -32.131 5.301 1.00 55.62 72 GLU A N 1
ATOM 489 C CA . GLU A 1 72 ? 19.753 -31.489 4.464 1.00 55.62 72 GLU A CA 1
ATOM 490 C C . GLU A 1 72 ? 20.456 -30.233 3.993 1.00 55.62 72 GLU A C 1
ATOM 492 O O . GLU A 1 72 ? 20.746 -29.326 4.772 1.00 55.62 72 GLU A O 1
ATOM 497 N N . GLU A 1 73 ? 20.889 -30.351 2.745 1.00 55.91 73 GLU A N 1
ATOM 498 C CA . GLU A 1 73 ? 21.349 -29.317 1.845 1.00 55.91 73 GLU A CA 1
ATOM 499 C C . GLU A 1 73 ? 20.920 -27.946 2.368 1.00 55.91 73 GLU A C 1
ATOM 501 O O . GLU A 1 73 ? 19.730 -27.651 2.441 1.00 55.91 73 GLU A 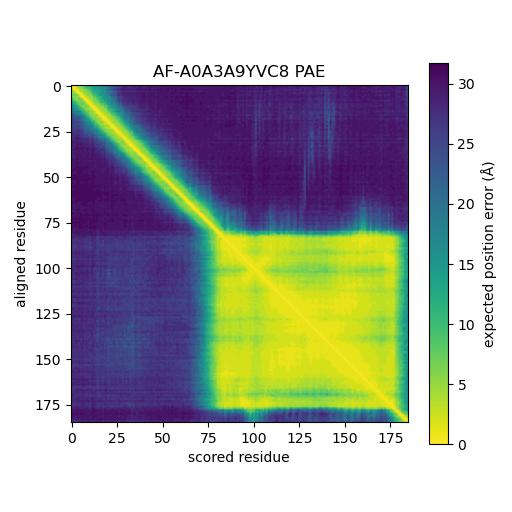O 1
ATOM 506 N N . ASP A 1 74 ? 21.922 -27.167 2.788 1.00 51.16 74 ASP A N 1
ATOM 507 C CA . ASP A 1 74 ? 21.892 -25.710 2.839 1.00 51.16 74 ASP A CA 1
ATOM 508 C C . ASP A 1 74 ? 21.252 -25.277 1.507 1.00 51.16 74 ASP A C 1
ATOM 510 O O . ASP A 1 74 ? 21.923 -25.202 0.473 1.00 51.16 74 ASP A O 1
ATOM 514 N N . GLU A 1 75 ? 19.923 -25.134 1.488 1.00 55.91 75 GLU A N 1
ATOM 515 C CA . GLU A 1 75 ? 19.228 -24.320 0.508 1.00 55.91 75 GLU A CA 1
ATOM 516 C C . GLU A 1 75 ? 19.848 -22.956 0.741 1.00 55.91 75 GLU A C 1
ATOM 518 O O . GLU A 1 75 ? 19.484 -22.252 1.681 1.00 55.91 75 GLU A O 1
ATOM 523 N N . GLU A 1 76 ? 20.892 -22.660 -0.042 1.00 54.88 76 GLU A N 1
ATOM 524 C CA . GLU A 1 76 ? 21.407 -21.317 -0.197 1.00 54.88 76 GLU A CA 1
ATOM 525 C C . GLU A 1 76 ? 20.159 -20.455 -0.329 1.00 54.88 76 GLU A C 1
ATOM 527 O O . GLU A 1 76 ? 19.417 -20.590 -1.305 1.00 54.88 76 GLU A O 1
ATOM 532 N N . ASP A 1 77 ? 19.897 -19.665 0.718 1.00 49.78 77 ASP A N 1
ATOM 533 C CA . ASP A 1 77 ? 19.058 -18.47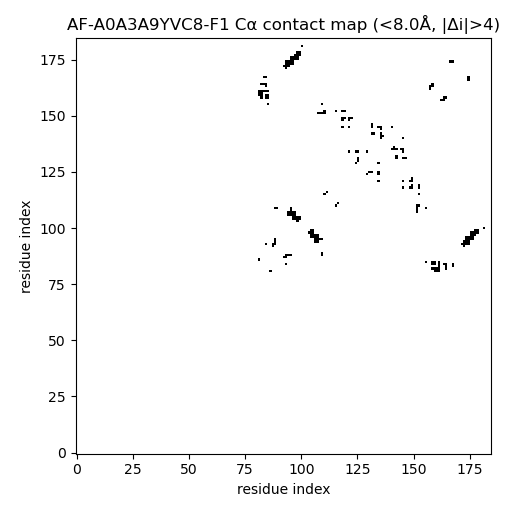8 0.708 1.00 49.78 77 ASP A CA 1
ATOM 534 C C . ASP A 1 77 ? 19.605 -17.641 -0.456 1.00 49.78 77 ASP A C 1
ATOM 536 O O . ASP A 1 77 ? 20.447 -16.750 -0.292 1.00 49.78 77 ASP A O 1
ATOM 540 N N . ASP A 1 78 ? 19.212 -18.017 -1.675 1.00 50.50 78 ASP A N 1
ATOM 541 C CA . ASP A 1 78 ? 19.283 -17.204 -2.860 1.00 50.50 78 ASP A CA 1
ATOM 542 C C . ASP A 1 78 ? 18.447 -16.022 -2.434 1.00 50.50 78 ASP A C 1
ATOM 544 O O . ASP A 1 78 ? 17.224 -16.117 -2.330 1.00 50.50 78 ASP A O 1
ATOM 548 N N . ALA A 1 79 ? 19.143 -14.975 -1.991 1.00 54.88 79 ALA A N 1
ATOM 549 C CA . ALA A 1 79 ? 18.574 -13.700 -1.638 1.00 54.88 79 ALA A CA 1
ATOM 550 C C . ALA A 1 79 ? 17.891 -13.221 -2.913 1.00 54.88 79 ALA A C 1
ATOM 552 O O . ALA A 1 79 ? 18.513 -12.537 -3.732 1.00 54.88 79 ALA A O 1
ATOM 553 N N . ALA A 1 80 ? 16.663 -13.711 -3.105 1.00 59.53 80 ALA A N 1
ATOM 554 C CA . ALA A 1 80 ? 15.982 -13.745 -4.373 1.00 59.53 80 ALA A CA 1
ATOM 555 C C . ALA A 1 80 ? 15.983 -12.313 -4.852 1.00 59.53 80 ALA A C 1
ATOM 557 O O . ALA A 1 80 ? 15.521 -11.410 -4.142 1.00 59.53 80 ALA A O 1
ATOM 558 N N . ALA A 1 81 ? 16.641 -12.090 -5.990 1.00 69.31 81 ALA A N 1
ATOM 559 C CA . ALA A 1 81 ? 16.729 -10.761 -6.554 1.00 69.31 81 ALA A CA 1
ATOM 560 C C . ALA A 1 81 ? 15.310 -10.172 -6.538 1.00 69.31 81 ALA A C 1
ATOM 562 O O . ALA A 1 81 ? 14.375 -10.871 -6.937 1.00 69.31 81 ALA A O 1
ATOM 563 N N . PRO A 1 82 ? 15.129 -8.944 -6.017 1.00 72.56 82 PRO A N 1
ATOM 564 C CA . PRO A 1 82 ? 13.799 -8.393 -5.830 1.00 72.56 82 PRO A CA 1
ATOM 565 C C . PRO A 1 82 ? 13.057 -8.459 -7.158 1.00 72.56 82 PRO A C 1
ATOM 567 O O . PRO A 1 82 ? 13.646 -8.129 -8.195 1.00 72.56 82 PRO A O 1
ATOM 570 N N . SER A 1 83 ? 11.793 -8.887 -7.110 1.00 89.88 83 SER A N 1
ATOM 571 C CA . SER A 1 83 ? 10.939 -9.011 -8.290 1.00 89.88 83 SER A CA 1
ATOM 572 C C . SER A 1 83 ? 11.136 -7.810 -9.236 1.00 89.88 83 SER A C 1
ATOM 574 O O . SER A 1 83 ? 11.138 -6.651 -8.786 1.00 89.88 83 SER A O 1
ATOM 576 N N . PRO A 1 84 ? 11.306 -8.035 -10.553 1.00 92.62 84 PRO A N 1
ATOM 577 C CA . PRO A 1 84 ? 11.447 -6.955 -11.521 1.00 92.62 84 PRO A CA 1
ATOM 578 C C . PRO A 1 84 ? 10.239 -6.008 -11.501 1.00 92.62 84 PRO A C 1
ATOM 580 O O . PRO A 1 84 ? 10.414 -4.794 -11.655 1.00 92.62 84 PRO A O 1
ATOM 583 N N . LEU A 1 85 ? 9.032 -6.526 -11.244 1.00 92.94 85 LEU A N 1
ATOM 584 C CA . LEU A 1 85 ? 7.837 -5.706 -11.075 1.00 92.94 85 LEU A CA 1
ATOM 585 C C . LEU A 1 85 ? 7.911 -4.864 -9.794 1.00 92.94 85 LEU A C 1
ATOM 587 O O . LEU A 1 85 ? 7.607 -3.667 -9.837 1.00 92.94 85 LEU A O 1
ATOM 591 N N . ALA A 1 86 ? 8.348 -5.441 -8.673 1.00 93.94 86 ALA A N 1
ATOM 592 C CA . ALA A 1 86 ? 8.538 -4.710 -7.419 1.00 93.94 86 ALA A CA 1
ATOM 593 C C . ALA A 1 86 ? 9.539 -3.555 -7.591 1.00 93.94 86 ALA A C 1
ATOM 595 O O . ALA A 1 86 ? 9.265 -2.418 -7.190 1.00 93.94 86 ALA A O 1
ATOM 596 N N . ALA A 1 87 ? 10.663 -3.809 -8.268 1.00 93.00 87 ALA A N 1
ATOM 597 C CA . ALA A 1 87 ? 11.665 -2.793 -8.581 1.00 93.00 87 ALA A CA 1
ATOM 598 C C . ALA A 1 87 ? 11.093 -1.669 -9.467 1.00 93.00 87 ALA A C 1
ATOM 600 O O . ALA A 1 87 ? 11.327 -0.486 -9.201 1.00 93.00 87 ALA A O 1
ATOM 601 N N . ALA A 1 88 ? 10.297 -2.013 -10.482 1.00 93.94 88 ALA A N 1
ATOM 602 C CA . ALA A 1 88 ? 9.648 -1.045 -11.364 1.00 93.94 88 ALA A CA 1
ATOM 603 C C . ALA A 1 88 ? 8.584 -0.196 -10.635 1.00 93.94 88 ALA A C 1
ATOM 605 O O . ALA A 1 88 ? 8.474 1.017 -10.853 1.00 93.94 88 ALA A O 1
ATOM 606 N N . CYS A 1 89 ? 7.834 -0.799 -9.710 1.00 93.44 89 CYS A N 1
ATOM 607 C CA . CYS A 1 89 ? 6.877 -0.085 -8.864 1.00 93.44 89 CYS A CA 1
ATOM 608 C C . CYS A 1 89 ? 7.580 0.876 -7.899 1.00 93.44 89 CYS A C 1
ATOM 610 O O . CYS A 1 89 ? 7.179 2.038 -7.788 1.00 93.44 89 CYS A O 1
ATOM 612 N N . ALA A 1 90 ? 8.666 0.432 -7.260 1.00 93.19 90 ALA A N 1
ATOM 613 C CA . ALA A 1 90 ? 9.483 1.260 -6.376 1.00 93.19 90 ALA A CA 1
ATOM 614 C C . ALA A 1 90 ? 10.144 2.435 -7.119 1.00 93.19 90 ALA A C 1
ATOM 616 O O . ALA A 1 90 ? 10.216 3.543 -6.585 1.00 93.19 90 ALA A O 1
ATOM 617 N N . ALA A 1 91 ? 10.564 2.225 -8.371 1.00 93.56 91 ALA A N 1
ATOM 618 C CA . ALA A 1 91 ? 11.079 3.277 -9.247 1.00 93.56 91 ALA A CA 1
ATOM 619 C C . ALA A 1 91 ? 9.985 4.231 -9.771 1.00 93.56 91 ALA A C 1
ATOM 621 O O . ALA A 1 91 ? 10.293 5.296 -10.309 1.00 93.56 91 ALA A O 1
ATOM 622 N N . GLY A 1 92 ? 8.707 3.864 -9.632 1.00 92.94 92 GLY A N 1
ATOM 623 C CA . GLY A 1 92 ? 7.568 4.629 -10.135 1.00 92.94 92 GLY A CA 1
ATOM 624 C C . GLY A 1 92 ? 7.401 4.581 -11.657 1.00 92.94 92 GLY A C 1
ATOM 625 O O . GLY A 1 92 ? 6.671 5.412 -12.207 1.00 92.94 92 GLY A O 1
ATOM 626 N N . THR A 1 93 ? 8.063 3.642 -12.340 1.00 94.06 93 THR A N 1
ATOM 627 C CA . THR A 1 93 ? 7.923 3.430 -13.791 1.00 94.06 93 THR A CA 1
ATOM 628 C C . THR A 1 93 ? 6.637 2.681 -14.125 1.00 94.06 93 THR A C 1
ATOM 630 O O . THR A 1 93 ? 6.021 2.956 -15.155 1.00 94.06 93 THR A O 1
ATOM 633 N N . VAL A 1 94 ? 6.190 1.809 -13.218 1.00 95.56 94 VAL A N 1
ATOM 634 C CA . VAL A 1 94 ? 4.931 1.066 -13.321 1.00 95.56 94 VAL A CA 1
ATOM 635 C C . VAL A 1 94 ? 3.907 1.601 -12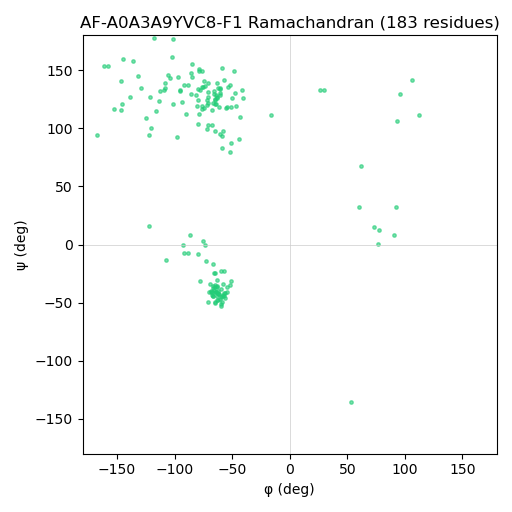.327 1.00 95.56 94 VAL A C 1
ATOM 637 O O . VAL A 1 94 ? 4.214 1.917 -11.175 1.00 95.56 94 V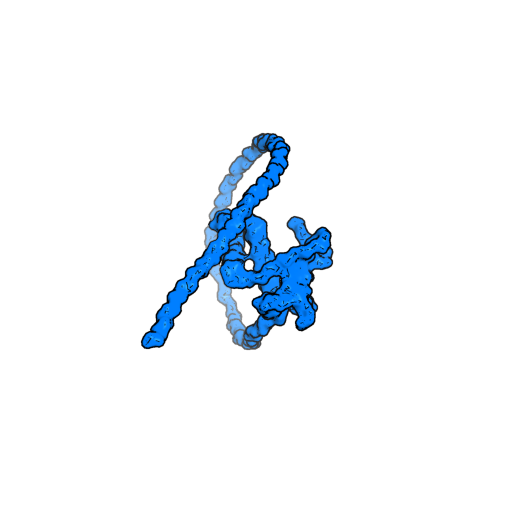AL A O 1
ATOM 640 N N . LYS A 1 95 ? 2.653 1.706 -12.770 1.00 95.81 95 LYS A N 1
ATOM 641 C CA . LYS A 1 95 ? 1.505 2.048 -11.925 1.00 95.81 95 LYS A CA 1
ATOM 642 C C . LYS A 1 95 ? 0.608 0.838 -11.730 1.00 95.81 95 LYS A C 1
ATOM 644 O O . LYS A 1 95 ? 0.199 0.194 -12.690 1.00 95.81 95 LYS A O 1
ATOM 649 N N . LEU A 1 96 ? 0.220 0.611 -10.483 1.00 95.19 96 LEU A N 1
ATOM 650 C CA . LEU A 1 96 ? -0.706 -0.450 -10.120 1.00 95.19 96 LEU A CA 1
ATOM 651 C C . LEU A 1 96 ? -2.144 0.066 -10.109 1.00 95.19 96 LEU A C 1
ATOM 653 O O . LEU A 1 96 ? -2.440 1.140 -9.566 1.00 95.19 96 LEU A O 1
ATOM 657 N N . TYR A 1 97 ? -3.061 -0.720 -10.655 1.00 94.44 97 TYR A N 1
ATOM 658 C CA . TYR A 1 97 ? -4.488 -0.438 -10.634 1.00 94.44 97 TYR A CA 1
ATOM 659 C C . TYR A 1 97 ? -5.273 -1.663 -10.186 1.00 94.44 97 TYR A C 1
ATOM 661 O O . TYR A 1 97 ? -4.955 -2.791 -10.532 1.00 94.44 97 TYR A O 1
ATOM 669 N N . ARG A 1 98 ? -6.358 -1.423 -9.451 1.00 92.06 98 ARG A N 1
ATOM 670 C CA . ARG A 1 98 ? -7.389 -2.423 -9.177 1.00 92.06 98 ARG A CA 1
ATOM 671 C C . ARG A 1 98 ? -8.577 -2.173 -10.090 1.00 92.06 98 ARG A C 1
ATOM 673 O O . ARG A 1 98 ? -9.173 -1.090 -10.023 1.00 92.06 98 ARG A O 1
ATOM 680 N N . LEU A 1 99 ? -8.931 -3.157 -10.903 1.00 91.56 99 LEU A N 1
ATOM 681 C CA . LEU A 1 99 ? -10.191 -3.197 -11.626 1.00 91.56 99 LEU A CA 1
ATOM 682 C C . LEU A 1 99 ? -11.321 -3.512 -10.637 1.00 91.56 99 LEU A C 1
ATOM 684 O O . LEU A 1 99 ? -11.179 -4.322 -9.723 1.00 91.56 99 LEU A O 1
ATOM 688 N N . ARG A 1 100 ? -12.436 -2.795 -10.756 1.00 89.56 100 ARG A N 1
ATOM 689 C CA . ARG A 1 100 ? -13.637 -3.012 -9.945 1.00 89.56 100 ARG A CA 1
ATOM 690 C C . ARG A 1 100 ? -14.688 -3.759 -10.754 1.00 89.56 100 ARG A C 1
ATOM 692 O O . ARG A 1 100 ? -14.707 -3.671 -11.977 1.00 89.56 100 ARG A O 1
ATOM 699 N N . SER A 1 101 ? -15.653 -4.360 -10.060 1.00 85.44 101 SER A N 1
ATOM 700 C CA . SER A 1 101 ? -16.798 -5.054 -10.670 1.00 85.44 101 SER A CA 1
ATOM 701 C C . SER A 1 101 ? -17.647 -4.183 -11.607 1.00 85.44 101 SER A C 1
ATOM 703 O O . SER A 1 101 ? -18.313 -4.695 -12.497 1.00 85.44 101 SER A O 1
ATOM 705 N N . ASN A 1 102 ? -17.614 -2.857 -11.450 1.00 87.44 102 ASN A N 1
ATOM 706 C CA . ASN A 1 102 ? -18.286 -1.914 -12.349 1.00 87.44 102 ASN A CA 1
ATOM 707 C C . ASN A 1 102 ? -17.440 -1.517 -13.580 1.00 87.44 102 ASN A C 1
ATOM 709 O O . ASN A 1 102 ? -17.794 -0.561 -14.269 1.00 87.44 102 ASN A O 1
ATOM 713 N N . GLY A 1 103 ? -16.294 -2.166 -13.806 1.00 88.44 103 GLY A N 1
ATOM 714 C CA . GLY A 1 103 ? -15.364 -1.879 -14.901 1.00 88.44 103 GLY A CA 1
ATOM 715 C C . GLY A 1 103 ? -14.495 -0.631 -14.708 1.00 88.44 103 GLY A C 1
ATOM 716 O O . GLY A 1 103 ? -13.689 -0.310 -15.576 1.00 88.44 103 GLY A O 1
ATOM 717 N N . THR A 1 104 ? -14.628 0.093 -13.590 1.00 92.25 104 THR A N 1
ATOM 718 C CA . THR A 1 104 ? -13.760 1.248 -13.300 1.00 92.25 104 THR A CA 1
ATOM 719 C C . THR A 1 104 ? -12.461 0.804 -12.641 1.00 92.25 104 THR A C 1
ATOM 721 O O . THR A 1 104 ? -12.450 -0.110 -11.817 1.00 92.25 104 THR A O 1
ATOM 724 N N . THR A 1 105 ? -11.358 1.476 -12.963 1.00 93.75 105 THR A N 1
ATOM 725 C CA . THR A 1 105 ? -10.064 1.232 -12.324 1.00 93.75 105 THR A CA 1
ATOM 726 C C . THR A 1 105 ? -9.820 2.230 -11.197 1.00 93.75 105 THR A C 1
ATOM 728 O O . THR A 1 105 ? -10.205 3.400 -11.252 1.00 93.75 105 THR A O 1
ATOM 731 N N . ARG A 1 106 ? -9.169 1.769 -10.129 1.00 92.38 106 ARG A N 1
ATOM 732 C CA . ARG A 1 106 ? -8.650 2.622 -9.058 1.00 92.38 106 ARG A CA 1
ATOM 733 C C . ARG A 1 106 ? -7.152 2.413 -8.951 1.00 92.38 106 ARG A C 1
ATOM 735 O O . ARG A 1 106 ? -6.715 1.290 -8.733 1.00 92.38 106 ARG A O 1
ATOM 742 N N . ARG A 1 107 ? -6.390 3.503 -9.006 1.00 94.12 107 ARG A N 1
ATOM 743 C CA . ARG A 1 107 ? -4.949 3.466 -8.750 1.00 94.12 107 ARG A CA 1
ATOM 744 C C . ARG A 1 107 ? -4.667 2.972 -7.329 1.00 94.12 107 ARG A C 1
ATOM 746 O O . ARG A 1 107 ? -5.264 3.475 -6.369 1.00 94.12 107 ARG A O 1
ATOM 753 N N . LEU A 1 108 ? -3.766 2.007 -7.218 1.00 93.81 108 LEU A N 1
ATOM 754 C CA . LEU A 1 108 ? -3.207 1.536 -5.959 1.00 93.81 108 LEU A CA 1
ATOM 755 C C . LEU A 1 108 ? -1.885 2.275 -5.702 1.00 93.81 108 LEU A C 1
ATOM 757 O O . LEU A 1 108 ? -1.081 2.424 -6.626 1.00 93.81 108 LEU A O 1
ATOM 761 N N . PRO A 1 109 ? -1.675 2.822 -4.494 1.00 93.81 109 PRO A N 1
ATOM 762 C CA . PRO A 1 109 ? -0.398 3.423 -4.145 1.00 93.81 109 PRO A CA 1
ATOM 763 C C . PRO A 1 109 ? 0.641 2.327 -3.882 1.00 93.81 109 PRO A C 1
ATOM 765 O O . PRO A 1 109 ? 0.321 1.332 -3.243 1.00 93.81 109 PRO A O 1
ATOM 768 N N . TRP A 1 110 ? 1.878 2.537 -4.327 1.00 95.06 110 TRP A N 1
ATOM 769 C CA . TRP A 1 110 ? 3.025 1.796 -3.803 1.00 95.06 110 TRP A CA 1
ATOM 770 C C . TRP A 1 110 ? 3.427 2.451 -2.478 1.00 95.06 110 TRP A C 1
ATOM 772 O O . TRP A 1 110 ? 3.677 3.661 -2.453 1.00 95.06 110 TRP A O 1
ATOM 782 N N . LEU A 1 111 ? 3.381 1.710 -1.371 1.00 95.50 111 LEU A N 1
ATOM 783 C CA . LEU A 1 111 ? 3.668 2.253 -0.042 1.00 95.50 111 LEU A CA 1
ATOM 784 C C . LEU A 1 111 ? 5.183 2.348 0.162 1.00 95.50 111 LEU A C 1
ATOM 786 O O . LEU A 1 111 ? 5.921 1.414 -0.127 1.00 95.50 111 LEU A O 1
ATOM 790 N N . THR A 1 112 ? 5.652 3.482 0.668 1.00 95.00 112 THR A N 1
ATOM 791 C CA . THR A 1 112 ? 7.059 3.708 1.026 1.00 95.00 112 THR A CA 1
ATOM 792 C C . THR A 1 112 ? 7.143 4.601 2.261 1.00 95.00 112 THR A C 1
ATOM 794 O O . THR A 1 112 ? 6.185 5.315 2.580 1.00 95.00 112 THR A O 1
ATOM 797 N N . GLY A 1 113 ? 8.283 4.560 2.961 1.00 95.94 113 GLY A N 1
ATOM 798 C CA . GLY A 1 113 ? 8.541 5.372 4.158 1.00 95.94 113 GLY A CA 1
ATOM 799 C C . GLY A 1 113 ? 7.447 5.217 5.216 1.00 95.94 113 GLY A C 1
ATOM 800 O O . GLY A 1 113 ? 6.941 4.117 5.426 1.00 95.94 113 GLY A O 1
ATOM 801 N N . ASP A 1 114 ? 7.013 6.334 5.803 1.00 96.88 114 ASP A N 1
ATOM 802 C CA . ASP A 1 114 ? 5.993 6.374 6.859 1.00 96.88 114 ASP A CA 1
ATOM 803 C C . ASP A 1 114 ? 4.702 5.622 6.494 1.00 96.88 114 ASP A C 1
ATOM 805 O O . ASP A 1 114 ? 4.055 5.025 7.350 1.00 96.88 114 ASP A O 1
ATOM 809 N N . ALA A 1 115 ? 4.292 5.637 5.220 1.00 95.25 115 ALA A N 1
ATOM 810 C CA . ALA A 1 115 ? 3.069 4.957 4.798 1.00 95.25 115 ALA A CA 1
ATOM 811 C C . ALA A 1 115 ? 3.200 3.428 4.863 1.00 95.25 115 ALA A C 1
ATOM 813 O O . ALA A 1 115 ? 2.214 2.750 5.161 1.00 95.25 115 ALA A O 1
ATOM 814 N N . LEU A 1 116 ? 4.399 2.904 4.586 1.00 97.00 116 LEU A N 1
ATOM 815 C CA . LEU A 1 116 ? 4.717 1.486 4.724 1.00 97.00 116 LEU A CA 1
ATOM 816 C C . LEU A 1 116 ? 4.795 1.108 6.207 1.00 97.00 116 LEU A C 1
ATOM 818 O O . LEU A 1 116 ? 4.079 0.205 6.628 1.00 97.00 116 LEU A O 1
ATOM 822 N N . GLU A 1 117 ? 5.539 1.872 7.011 1.00 97.75 117 GLU A N 1
ATOM 823 C CA . GLU A 1 117 ? 5.677 1.634 8.458 1.00 97.75 117 GLU A CA 1
ATOM 824 C C . GLU A 1 117 ? 4.317 1.616 9.176 1.00 97.75 117 GLU A C 1
ATOM 826 O O . GLU A 1 117 ? 4.039 0.755 10.013 1.00 97.75 117 GLU A O 1
ATOM 831 N N . VAL A 1 118 ? 3.421 2.542 8.821 1.00 97.69 118 VAL A N 1
ATOM 832 C CA . VAL A 1 118 ? 2.060 2.588 9.372 1.00 97.69 118 VAL A CA 1
ATOM 833 C C . VAL A 1 118 ? 1.248 1.356 8.963 1.00 97.69 118 VAL A C 1
ATOM 835 O O . VAL A 1 118 ? 0.504 0.815 9.783 1.00 97.69 118 VAL A O 1
ATOM 838 N N . ALA A 1 119 ? 1.365 0.902 7.713 1.00 97.69 119 ALA A N 1
ATOM 839 C CA . ALA A 1 119 ? 0.659 -0.286 7.242 1.00 97.69 119 ALA A CA 1
ATOM 840 C C . ALA A 1 119 ? 1.186 -1.567 7.910 1.00 97.69 119 ALA A C 1
ATOM 842 O O . ALA A 1 119 ? 0.386 -2.408 8.323 1.00 97.69 119 ALA A O 1
ATOM 843 N N . GLU A 1 120 ? 2.502 -1.693 8.078 1.00 98.06 120 GLU A N 1
ATOM 844 C CA . GLU A 1 120 ? 3.138 -2.794 8.808 1.00 98.06 120 GLU A CA 1
ATOM 845 C C . GLU A 1 120 ? 2.715 -2.806 10.278 1.00 98.06 120 GLU A C 1
ATOM 847 O O . GLU A 1 120 ? 2.378 -3.858 10.824 1.00 98.06 120 GLU A O 1
ATOM 852 N N . TRP A 1 121 ? 2.636 -1.633 10.912 1.00 98.12 121 TRP A N 1
ATOM 853 C CA . TRP A 1 121 ? 2.115 -1.515 12.270 1.00 98.12 121 TRP A CA 1
ATOM 854 C C . TRP A 1 121 ? 0.644 -1.953 12.356 1.00 98.12 121 TRP A C 1
ATOM 856 O O . TRP A 1 121 ? 0.267 -2.656 13.299 1.00 98.12 121 TRP A O 1
ATOM 866 N N . TYR A 1 122 ? -0.191 -1.611 11.361 1.00 98.38 122 TYR A N 1
ATOM 867 C CA . TYR A 1 122 ? -1.561 -2.135 11.282 1.00 98.38 122 TYR A CA 1
ATOM 868 C C . TYR A 1 122 ? -1.579 -3.663 11.194 1.00 98.38 122 TYR A C 1
ATOM 870 O O . TYR A 1 122 ? -2.371 -4.280 11.909 1.00 98.38 122 TYR A O 1
ATOM 878 N N . ARG A 1 123 ? -0.725 -4.266 10.353 1.00 98.31 123 ARG A N 1
ATOM 879 C CA . ARG A 1 123 ? -0.622 -5.727 10.195 1.00 98.31 123 ARG A CA 1
ATOM 880 C C . ARG A 1 123 ? -0.249 -6.378 11.523 1.00 98.31 123 ARG A C 1
ATOM 882 O O . ARG A 1 123 ? -1.018 -7.179 12.042 1.00 98.31 123 ARG A O 1
ATOM 889 N N . LEU A 1 124 ? 0.827 -5.900 12.148 1.00 98.19 124 LEU A N 1
ATOM 890 C CA . LEU A 1 124 ? 1.307 -6.387 13.441 1.00 98.19 124 LEU A CA 1
ATOM 891 C C . LEU A 1 124 ? 0.223 -6.344 14.528 1.00 98.19 124 LEU A C 1
ATOM 893 O O . LEU A 1 124 ? 0.112 -7.267 15.334 1.00 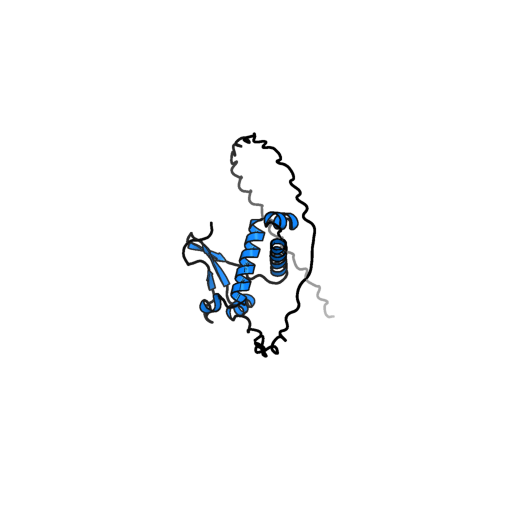98.19 124 LEU A O 1
ATOM 897 N N . ARG A 1 125 ? -0.593 -5.283 14.579 1.00 98.12 125 ARG A N 1
ATOM 898 C CA . ARG A 1 125 ? -1.686 -5.205 15.559 1.00 98.12 125 ARG A CA 1
ATOM 899 C C . ARG A 1 125 ? -2.799 -6.203 15.290 1.00 98.12 125 ARG A C 1
ATOM 901 O O . ARG A 1 125 ? -3.326 -6.778 16.243 1.00 98.12 125 ARG A O 1
ATOM 908 N N . VAL A 1 126 ? -3.158 -6.400 14.027 1.00 98.00 126 VAL A N 1
ATOM 909 C CA . VAL A 1 126 ? -4.151 -7.408 13.644 1.00 98.00 126 VAL A CA 1
ATOM 910 C C . VAL A 1 126 ? -3.645 -8.814 13.973 1.00 98.00 126 VAL A C 1
ATOM 912 O O . VAL A 1 126 ? -4.400 -9.590 14.556 1.00 98.00 126 VAL A O 1
ATOM 915 N N . ASP A 1 127 ? -2.366 -9.100 13.730 1.00 97.62 127 ASP A N 1
ATOM 916 C CA . ASP A 1 127 ? -1.734 -10.387 14.062 1.00 97.62 127 ASP A CA 1
ATOM 917 C C . ASP A 1 127 ? -1.718 -10.657 15.578 1.00 97.62 127 ASP A C 1
ATOM 919 O O . ASP A 1 127 ? -1.853 -11.795 16.024 1.00 97.62 127 ASP A O 1
ATOM 923 N N . GLN A 1 128 ? -1.645 -9.604 16.400 1.00 97.94 128 GLN A N 1
ATOM 924 C CA . GLN A 1 128 ? -1.801 -9.678 17.863 1.00 97.94 128 GLN A CA 1
ATOM 925 C C . GLN A 1 128 ? -3.262 -9.855 18.326 1.00 97.94 128 GLN A C 1
ATOM 927 O O . GLN A 1 128 ? -3.537 -9.848 19.528 1.00 97.94 128 GLN A O 1
ATOM 932 N N . GLY A 1 129 ? -4.212 -9.989 17.400 1.00 98.25 129 GLY A N 1
ATOM 933 C CA . GLY A 1 129 ? -5.632 -10.192 17.681 1.00 98.25 129 GLY A CA 1
ATOM 934 C C . GLY A 1 129 ? -6.457 -8.908 17.804 1.00 98.25 129 GLY A C 1
ATOM 935 O O . GLY A 1 129 ? -7.633 -8.979 18.172 1.00 98.25 129 GLY A O 1
ATOM 936 N N . ALA A 1 130 ? -5.897 -7.731 17.501 1.00 97.81 130 ALA A N 1
ATOM 937 C CA . ALA A 1 130 ? -6.688 -6.505 17.461 1.00 97.81 130 ALA A CA 1
ATOM 938 C C . ALA A 1 130 ? -7.632 -6.511 16.251 1.00 97.81 130 ALA A C 1
ATOM 940 O O . ALA A 1 130 ? -7.273 -6.865 15.129 1.00 97.81 130 ALA A O 1
ATOM 941 N N . THR A 1 131 ? -8.861 -6.047 16.446 1.00 98.31 131 THR A N 1
ATOM 942 C CA . THR A 1 131 ? -9.785 -5.857 15.325 1.00 98.31 131 THR A CA 1
ATOM 943 C C . THR A 1 131 ? -9.414 -4.604 14.533 1.00 98.31 131 THR A C 1
ATOM 945 O O . THR A 1 131 ? -9.016 -3.588 15.100 1.00 98.31 131 THR A O 1
ATOM 948 N N . VAL A 1 132 ? -9.682 -4.600 13.225 1.00 98.12 132 VAL A N 1
ATOM 949 C CA . VAL A 1 132 ? -9.520 -3.414 12.353 1.00 98.12 132 VAL A CA 1
ATOM 950 C C . VAL A 1 132 ? -10.205 -2.162 12.923 1.00 98.12 132 VAL A C 1
ATOM 952 O O . VAL A 1 132 ? -9.755 -1.039 12.707 1.00 98.12 132 VAL A O 1
ATOM 955 N N . ARG A 1 133 ? -11.311 -2.338 13.659 1.00 98.19 133 ARG A N 1
ATOM 956 C CA . ARG A 1 133 ? -11.992 -1.242 14.355 1.00 98.19 133 ARG A CA 1
ATOM 957 C C . ARG A 1 133 ? -11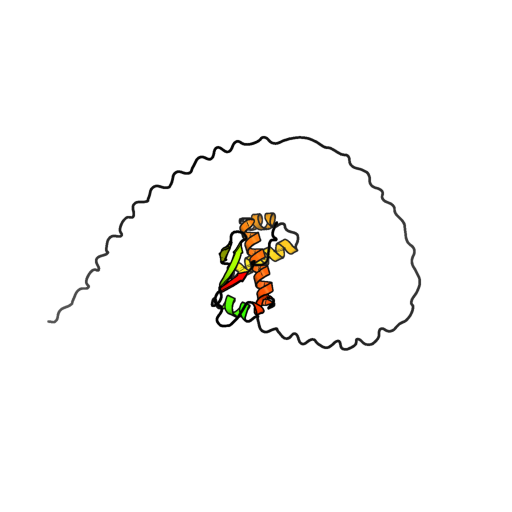.119 -0.634 15.452 1.00 98.19 133 ARG A C 1
ATOM 959 O O . ARG A 1 133 ? -11.020 0.585 15.492 1.00 98.19 133 ARG A O 1
ATOM 966 N N . GLN A 1 134 ? -10.540 -1.460 16.319 1.00 98.31 134 GLN A N 1
ATOM 967 C CA . GLN A 1 134 ? -9.685 -1.000 17.416 1.00 98.31 134 GLN A CA 1
ATOM 968 C C . GLN A 1 134 ? -8.445 -0.298 16.870 1.00 98.31 134 GLN A C 1
ATOM 970 O O . GLN A 1 134 ? -8.147 0.809 17.291 1.00 98.31 134 GLN A O 1
ATOM 975 N N . VAL A 1 135 ? -7.807 -0.875 15.848 1.00 98.31 135 VAL A N 1
ATOM 976 C CA . VAL A 1 135 ? -6.663 -0.257 15.158 1.00 98.31 135 VAL A CA 1
ATOM 977 C C . VAL A 1 135 ? -7.027 1.124 14.596 1.00 98.31 135 VAL A C 1
ATOM 979 O O . VAL A 1 135 ? -6.286 2.090 14.765 1.00 98.31 135 VAL A O 1
ATOM 982 N N . ALA A 1 136 ? -8.201 1.251 13.967 1.00 98.06 136 ALA A N 1
ATOM 983 C CA . ALA A 1 136 ? -8.674 2.534 13.450 1.00 98.06 136 ALA A CA 1
ATOM 984 C C . ALA A 1 136 ? -8.916 3.568 14.565 1.00 98.06 136 ALA A C 1
ATOM 986 O O . ALA A 1 136 ? -8.574 4.737 14.395 1.00 98.06 136 ALA A O 1
ATOM 987 N N . GLU A 1 137 ? -9.484 3.140 15.695 1.00 98.12 137 GLU A N 1
ATOM 988 C CA . GLU A 1 137 ? -9.716 3.987 16.870 1.00 98.12 137 GLU A CA 1
ATOM 989 C C . GLU A 1 137 ? -8.390 4.425 17.526 1.00 98.12 137 GLU A C 1
ATOM 991 O O . GLU A 1 137 ? -8.230 5.612 17.804 1.00 98.12 137 GLU A O 1
ATOM 996 N N . GLU A 1 138 ? -7.417 3.520 17.689 1.00 97.25 138 GLU A N 1
ATOM 997 C CA . GLU A 1 138 ? -6.081 3.804 18.247 1.00 97.25 138 GLU A CA 1
ATOM 998 C C . GLU A 1 138 ? -5.319 4.855 17.428 1.00 97.25 138 GLU A C 1
ATOM 1000 O O . GLU A 1 138 ? -4.665 5.733 17.990 1.00 97.25 138 GLU A O 1
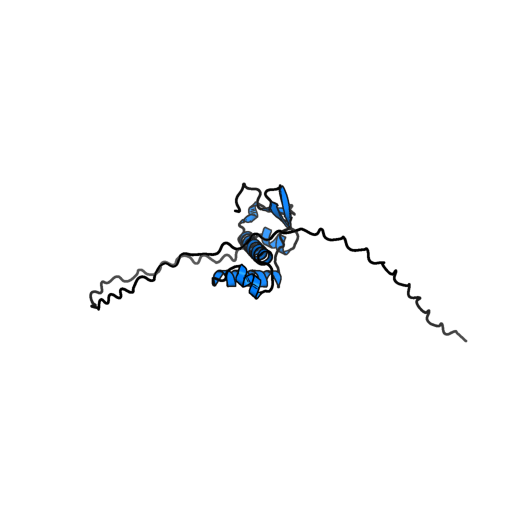ATOM 1005 N N . CYS A 1 139 ? -5.442 4.809 16.101 1.00 96.12 139 CYS A N 1
ATOM 1006 C CA . CYS A 1 139 ? -4.765 5.746 15.204 1.00 96.12 139 CYS A CA 1
ATOM 1007 C C . CYS A 1 139 ? -5.591 6.983 14.839 1.00 96.12 139 CYS A C 1
ATOM 1009 O O . CYS A 1 139 ? -5.127 7.803 14.047 1.00 96.12 139 CYS A O 1
ATOM 1011 N N . GLY A 1 140 ? -6.821 7.115 15.344 1.00 97.25 140 GLY A N 1
ATOM 1012 C CA . GLY A 1 140 ? -7.710 8.223 14.981 1.00 97.25 140 GLY A CA 1
ATOM 1013 C C . GLY A 1 140 ? -8.046 8.280 13.484 1.00 97.25 140 GLY A C 1
ATOM 1014 O O . GLY A 1 140 ? -8.220 9.363 12.927 1.00 97.25 140 GLY A O 1
ATOM 1015 N N . THR A 1 141 ? -8.121 7.127 12.815 1.00 97.75 141 THR A N 1
ATOM 1016 C CA . THR A 1 141 ? -8.387 7.015 11.373 1.00 97.75 141 THR A CA 1
ATOM 1017 C C . THR A 1 141 ? -9.680 6.247 11.089 1.00 97.75 141 THR A C 1
ATOM 1019 O O . THR A 1 141 ? -10.374 5.766 11.983 1.00 97.75 141 THR A O 1
ATOM 1022 N N . SER A 1 142 ? -10.049 6.130 9.813 1.00 98.19 142 SER A N 1
ATOM 1023 C CA . SER A 1 142 ? -11.234 5.373 9.405 1.00 98.19 142 SER A CA 1
ATOM 1024 C C . SER A 1 142 ? -10.921 3.884 9.220 1.00 98.19 142 SER A C 1
ATOM 1026 O O . SER A 1 142 ? -9.859 3.517 8.717 1.00 98.19 142 SER A O 1
ATOM 1028 N N . LYS A 1 143 ? -11.895 3.004 9.502 1.00 97.94 143 LYS A N 1
ATOM 1029 C CA . LYS A 1 143 ? -11.790 1.559 9.198 1.00 97.94 143 LYS A CA 1
ATOM 1030 C C . LYS A 1 143 ? -11.465 1.295 7.726 1.00 97.94 143 LYS A C 1
ATOM 1032 O O . LYS A 1 143 ? -10.734 0.365 7.407 1.00 97.94 143 LYS A O 1
ATOM 1037 N N . ALA A 1 144 ? -12.022 2.109 6.827 1.00 96.12 144 ALA A N 1
ATOM 1038 C CA . ALA A 1 144 ? -11.774 1.996 5.395 1.00 96.12 144 ALA A CA 1
ATOM 1039 C C . ALA A 1 144 ? -10.310 2.297 5.048 1.00 96.12 144 ALA A C 1
ATOM 1041 O O . ALA A 1 144 ? -9.765 1.660 4.151 1.00 96.12 144 ALA A O 1
ATOM 1042 N N . THR A 1 145 ? -9.674 3.231 5.757 1.00 96.62 145 THR A N 1
ATOM 1043 C CA . THR A 1 145 ? -8.246 3.534 5.606 1.00 96.62 145 THR A CA 1
ATOM 1044 C C . THR A 1 145 ? -7.399 2.337 6.020 1.00 96.62 145 THR A C 1
ATOM 1046 O O . THR A 1 145 ? -6.586 1.887 5.220 1.00 96.62 145 THR A O 1
ATOM 1049 N N . VAL A 1 146 ? -7.654 1.771 7.206 1.00 97.88 146 VAL A N 1
ATOM 1050 C CA . VAL A 1 146 ? -6.913 0.602 7.714 1.00 97.88 146 VAL A CA 1
ATOM 1051 C C . VAL A 1 146 ? -7.047 -0.587 6.764 1.00 97.88 146 VAL A C 1
ATOM 1053 O O . VAL A 1 146 ? -6.039 -1.133 6.332 1.00 97.88 146 VAL A O 1
ATOM 1056 N N . ARG A 1 147 ? -8.272 -0.938 6.339 1.00 96.81 147 ARG A N 1
ATOM 1057 C CA . ARG A 1 147 ? -8.485 -2.026 5.363 1.00 96.81 147 ARG A CA 1
ATOM 1058 C C . ARG A 1 147 ? -7.716 -1.796 4.067 1.00 96.81 147 ARG A C 1
ATOM 1060 O O . ARG A 1 147 ? -7.064 -2.703 3.579 1.00 96.81 147 ARG A O 1
ATOM 1067 N N . ARG A 1 148 ? -7.777 -0.579 3.514 1.00 94.81 148 ARG A N 1
ATOM 1068 C CA . ARG A 1 148 ? -7.064 -0.245 2.272 1.00 94.81 148 ARG A CA 1
ATOM 1069 C C . ARG A 1 148 ? -5.555 -0.384 2.430 1.00 94.81 148 ARG A C 1
ATOM 1071 O O . ARG A 1 148 ? -4.933 -0.886 1.504 1.00 94.81 148 ARG A O 1
ATOM 1078 N N . ALA A 1 149 ? -4.993 0.067 3.550 1.00 96.31 149 ALA A N 1
ATOM 1079 C CA . ALA A 1 149 ? -3.567 -0.060 3.828 1.00 96.31 149 ALA A CA 1
ATOM 1080 C C . ALA A 1 149 ? -3.156 -1.536 3.917 1.00 96.31 149 ALA A C 1
ATOM 1082 O O . ALA A 1 149 ? -2.247 -1.935 3.205 1.00 96.31 149 ALA A O 1
ATOM 1083 N N . LEU A 1 150 ? -3.901 -2.353 4.671 1.00 97.19 150 LEU A N 1
ATOM 1084 C CA . LEU A 1 150 ? -3.642 -3.792 4.800 1.00 97.19 150 LEU A CA 1
ATOM 1085 C C . LEU A 1 150 ? -3.738 -4.535 3.462 1.00 97.19 150 LEU A C 1
ATOM 1087 O O . LEU A 1 150 ? -2.835 -5.282 3.117 1.00 97.19 150 LEU A O 1
ATOM 1091 N N . THR A 1 151 ? -4.791 -4.295 2.674 1.00 95.12 151 THR A N 1
ATOM 1092 C CA . THR A 1 151 ? -4.922 -4.909 1.341 1.00 95.12 151 THR A CA 1
ATOM 1093 C C . THR A 1 151 ? -3.808 -4.466 0.392 1.00 95.12 151 THR A C 1
ATOM 1095 O O . THR A 1 151 ? -3.371 -5.247 -0.441 1.00 95.12 151 THR A O 1
ATOM 1098 N N . THR A 1 152 ? -3.365 -3.208 0.484 1.00 95.12 152 THR A N 1
ATOM 1099 C CA . THR A 1 152 ? -2.267 -2.711 -0.361 1.00 95.12 152 THR A CA 1
ATOM 1100 C C . THR A 1 152 ? -0.940 -3.337 0.056 1.00 95.12 152 THR A C 1
ATOM 1102 O O . THR A 1 152 ? -0.174 -3.720 -0.815 1.00 95.12 152 THR A O 1
ATOM 1105 N N . LEU A 1 153 ? -0.696 -3.472 1.363 1.00 96.50 153 LEU A N 1
ATOM 1106 C CA . LEU A 1 153 ? 0.499 -4.117 1.898 1.00 96.50 153 LEU A CA 1
ATOM 1107 C C . LEU A 1 153 ? 0.572 -5.590 1.486 1.00 96.50 153 LEU A C 1
ATOM 1109 O O . LEU A 1 153 ? 1.586 -6.000 0.950 1.00 96.50 153 LEU A O 1
ATOM 1113 N N . ALA A 1 154 ? -0.521 -6.345 1.635 1.00 95.75 154 ALA A N 1
ATOM 1114 C CA . ALA A 1 154 ? -0.567 -7.745 1.210 1.00 95.75 154 ALA A CA 1
ATOM 1115 C C . ALA A 1 154 ? -0.253 -7.910 -0.288 1.00 95.75 154 ALA A C 1
ATOM 1117 O O . ALA A 1 154 ? 0.547 -8.756 -0.660 1.00 95.75 154 ALA A O 1
ATOM 1118 N N . LEU A 1 155 ? -0.809 -7.047 -1.147 1.00 94.38 155 LEU A N 1
ATOM 1119 C CA . LEU A 1 155 ? -0.483 -7.064 -2.576 1.00 94.38 155 LEU A CA 1
ATOM 1120 C C . LEU A 1 155 ? 0.986 -6.699 -2.845 1.00 94.38 155 LEU A C 1
ATOM 1122 O O . LEU A 1 155 ? 1.590 -7.221 -3.774 1.00 94.38 155 LEU A O 1
ATOM 1126 N N . MET A 1 156 ? 1.561 -5.771 -2.078 1.00 95.12 156 MET A N 1
ATOM 1127 C CA . MET A 1 156 ? 2.981 -5.445 -2.202 1.00 95.12 156 MET A CA 1
ATOM 1128 C C . MET A 1 156 ? 3.871 -6.614 -1.793 1.00 95.12 156 MET A C 1
ATOM 1130 O O . MET A 1 156 ? 4.875 -6.829 -2.467 1.00 95.12 156 MET A O 1
ATOM 1134 N N . ASP A 1 157 ? 3.502 -7.352 -0.743 1.00 95.12 157 ASP A N 1
ATOM 1135 C CA . ASP A 1 157 ? 4.190 -8.579 -0.333 1.00 95.12 157 ASP A CA 1
ATOM 1136 C C . ASP A 1 157 ? 4.141 -9.594 -1.492 1.00 95.12 157 ASP A C 1
ATOM 1138 O O . ASP A 1 157 ? 5.187 -9.995 -1.986 1.00 95.12 157 ASP A O 1
ATOM 1142 N N . GLU A 1 158 ? 2.959 -9.865 -2.063 1.00 94.62 158 GLU A N 1
ATOM 1143 C CA . GLU A 1 158 ? 2.805 -10.761 -3.227 1.00 94.62 158 GLU A CA 1
ATOM 1144 C C . GLU A 1 158 ? 3.638 -10.329 -4.449 1.00 94.62 158 GLU A C 1
ATOM 1146 O O . GLU A 1 158 ? 4.232 -11.159 -5.135 1.00 94.62 158 GLU A O 1
ATOM 1151 N N . ILE A 1 159 ? 3.680 -9.028 -4.754 1.00 94.50 159 ILE A N 1
ATOM 1152 C CA . ILE A 1 159 ? 4.501 -8.500 -5.853 1.00 94.50 159 ILE A CA 1
ATOM 1153 C C . ILE A 1 159 ? 5.988 -8.661 -5.530 1.00 94.50 159 ILE A C 1
ATOM 1155 O O . ILE A 1 159 ? 6.765 -9.005 -6.412 1.00 94.50 159 ILE A O 1
ATOM 1159 N N . THR A 1 160 ? 6.392 -8.414 -4.285 1.00 94.00 160 THR A N 1
ATOM 1160 C CA . THR A 1 160 ? 7.792 -8.539 -3.850 1.00 94.00 160 THR A CA 1
ATOM 1161 C C . THR A 1 160 ? 8.256 -9.991 -3.892 1.00 94.00 160 THR A C 1
ATOM 1163 O O . THR A 1 160 ? 9.380 -10.244 -4.322 1.00 94.00 160 THR A O 1
ATOM 1166 N N . ASP A 1 161 ? 7.361 -10.922 -3.566 1.00 92.44 161 ASP A N 1
ATOM 1167 C CA . ASP A 1 161 ? 7.560 -12.371 -3.648 1.00 92.44 161 ASP A CA 1
ATOM 1168 C C . ASP A 1 161 ? 7.548 -12.899 -5.101 1.00 92.44 161 ASP A C 1
ATOM 1170 O O . ASP A 1 161 ? 7.706 -14.097 -5.333 1.00 92.44 161 ASP A O 1
ATOM 1174 N N . GLY A 1 162 ? 7.353 -12.024 -6.098 1.00 92.88 162 GLY A N 1
ATOM 1175 C CA . GLY A 1 162 ? 7.380 -12.369 -7.524 1.00 92.88 162 GLY A CA 1
ATOM 1176 C C . GLY A 1 162 ? 6.120 -13.068 -8.034 1.00 92.88 162 GLY A C 1
ATOM 1177 O O . GLY A 1 162 ? 6.095 -13.560 -9.162 1.00 92.88 162 GLY A O 1
ATOM 1178 N N . LEU A 1 163 ? 5.040 -13.082 -7.247 1.00 92.88 163 LEU A N 1
ATOM 1179 C CA . LEU A 1 163 ? 3.806 -13.807 -7.571 1.00 92.88 163 LEU A CA 1
ATOM 1180 C C . LEU A 1 163 ? 3.059 -13.241 -8.792 1.00 92.88 163 LEU A C 1
ATOM 1182 O O . LEU A 1 163 ? 2.197 -13.916 -9.345 1.00 92.88 163 LEU A O 1
ATOM 1186 N N . HIS A 1 164 ? 3.395 -12.012 -9.196 1.00 93.12 164 HIS A N 1
ATOM 1187 C CA . HIS A 1 164 ? 2.763 -11.268 -10.294 1.00 93.12 164 HIS A CA 1
ATOM 1188 C C . HIS A 1 164 ? 3.759 -10.848 -11.386 1.00 93.12 164 HIS A C 1
ATOM 1190 O O . HIS A 1 164 ? 3.470 -9.950 -12.181 1.00 93.12 164 HIS A O 1
ATOM 1196 N N . ASP A 1 165 ? 4.954 -11.444 -11.417 1.00 91.94 165 ASP A N 1
ATOM 1197 C CA . ASP A 1 165 ? 5.988 -11.098 -12.403 1.00 91.94 165 ASP A CA 1
ATOM 1198 C C . ASP A 1 165 ? 5.592 -11.458 -13.840 1.00 91.94 165 ASP A C 1
ATOM 1200 O O . ASP A 1 165 ? 6.053 -10.828 -14.790 1.00 91.94 165 ASP A O 1
ATOM 1204 N N . ASP A 1 166 ? 4.692 -12.423 -14.012 1.00 91.94 166 ASP A N 1
ATOM 1205 C CA . ASP A 1 166 ? 4.111 -12.808 -15.299 1.00 91.94 166 ASP A CA 1
ATOM 1206 C C . ASP A 1 166 ? 3.250 -11.698 -15.927 1.00 91.94 166 ASP A C 1
ATOM 1208 O O . ASP A 1 166 ? 3.102 -11.639 -17.151 1.00 91.94 166 ASP A O 1
ATOM 1212 N N . LEU A 1 167 ? 2.723 -10.784 -15.105 1.00 89.50 167 LEU A N 1
ATOM 1213 C CA . LEU A 1 167 ? 1.971 -9.609 -15.552 1.00 89.50 167 LEU A CA 1
ATOM 1214 C C . LEU A 1 167 ? 2.879 -8.464 -16.024 1.00 89.50 167 LEU A C 1
ATOM 1216 O O . LEU A 1 167 ? 2.379 -7.458 -16.542 1.00 89.50 167 LEU A O 1
ATOM 1220 N N . TYR A 1 168 ? 4.195 -8.581 -15.832 1.00 91.50 168 TYR A N 1
ATOM 1221 C CA . TYR A 1 168 ? 5.159 -7.534 -16.134 1.00 91.50 168 TYR A CA 1
ATOM 1222 C C . TYR A 1 168 ? 6.013 -7.854 -17.364 1.00 91.50 168 TYR A C 1
ATOM 1224 O O . TYR A 1 168 ? 6.590 -8.927 -17.514 1.00 91.50 168 TYR A O 1
ATOM 1232 N N . ALA A 1 169 ? 6.155 -6.851 -18.226 1.00 91.62 169 ALA A N 1
ATOM 1233 C CA . ALA A 1 169 ? 7.173 -6.790 -19.265 1.00 91.62 169 ALA A CA 1
ATOM 1234 C C . ALA A 1 169 ? 7.770 -5.375 -19.284 1.00 91.62 169 ALA A C 1
ATOM 1236 O O . ALA A 1 169 ? 7.140 -4.428 -18.815 1.00 91.62 169 ALA A O 1
ATOM 1237 N N . GLU A 1 170 ? 8.981 -5.211 -19.821 1.00 88.38 170 GLU A N 1
ATOM 1238 C CA . GLU A 1 170 ? 9.723 -3.936 -19.770 1.00 88.38 170 GLU A CA 1
ATOM 1239 C C . GLU A 1 170 ? 8.992 -2.748 -20.431 1.00 88.38 170 GLU A C 1
ATOM 1241 O O . GLU A 1 170 ? 9.272 -1.591 -20.114 1.00 88.38 170 GLU A O 1
ATOM 1246 N N . ASP A 1 171 ? 8.059 -3.008 -21.347 1.00 91.12 171 ASP A N 1
ATOM 1247 C CA . ASP A 1 171 ? 7.236 -2.006 -22.030 1.00 91.12 171 ASP A CA 1
ATOM 1248 C C . ASP A 1 171 ? 5.893 -1.722 -21.330 1.00 91.12 171 ASP A C 1
ATOM 1250 O O . ASP A 1 171 ? 5.181 -0.778 -21.696 1.00 91.12 171 ASP A O 1
ATOM 1254 N N . VAL A 1 172 ? 5.549 -2.491 -20.295 1.00 92.88 172 VAL A N 1
ATOM 1255 C CA . VAL A 1 172 ? 4.326 -2.314 -19.513 1.00 92.88 172 VAL A CA 1
ATOM 1256 C C . VAL A 1 172 ? 4.521 -1.184 -18.509 1.00 92.88 172 VAL A C 1
ATOM 1258 O O . VAL A 1 172 ? 5.417 -1.200 -17.674 1.00 92.88 172 VAL A O 1
ATOM 1261 N N . THR A 1 173 ? 3.633 -0.191 -18.562 1.00 94.50 173 THR A N 1
ATOM 1262 C CA . THR A 1 173 ? 3.633 0.951 -17.626 1.00 94.50 173 THR A CA 1
ATOM 1263 C C . THR A 1 173 ? 2.482 0.901 -16.624 1.00 94.50 173 THR A C 1
ATOM 1265 O O . THR A 1 173 ? 2.481 1.639 -15.636 1.00 94.50 173 THR A O 1
ATOM 1268 N N . GLU A 1 174 ? 1.495 0.035 -16.856 1.00 94.81 174 GLU A N 1
ATOM 1269 C CA . GLU A 1 174 ? 0.311 -0.108 -16.016 1.00 94.81 174 GLU A CA 1
ATOM 1270 C C . GLU A 1 174 ? -0.041 -1.588 -15.853 1.00 94.81 174 GLU A C 1
ATOM 1272 O O . GLU A 1 174 ? -0.216 -2.293 -16.843 1.00 94.81 174 GLU A O 1
ATOM 1277 N N . VAL A 1 175 ? -0.178 -2.037 -14.605 1.00 93.44 175 VAL A N 1
ATOM 1278 C CA . VAL A 1 175 ? -0.597 -3.403 -14.257 1.00 93.44 175 VAL A CA 1
ATOM 1279 C C . VAL A 1 175 ? -1.968 -3.336 -13.591 1.00 93.44 175 VAL A C 1
ATOM 1281 O O . VAL A 1 175 ? -2.204 -2.497 -12.713 1.00 93.44 175 VAL A O 1
ATOM 1284 N N . LEU A 1 176 ? -2.894 -4.187 -14.037 1.00 92.50 176 LEU A N 1
ATOM 1285 C CA . LEU A 1 176 ? -4.277 -4.224 -13.566 1.00 92.50 176 LEU A CA 1
ATOM 1286 C C . LEU A 1 176 ? -4.555 -5.530 -12.813 1.00 92.50 176 LEU A C 1
ATOM 1288 O O . LEU A 1 176 ? -4.462 -6.606 -13.388 1.00 92.50 176 LEU A O 1
ATOM 1292 N N . PHE A 1 177 ? -4.999 -5.417 -11.563 1.00 89.88 177 PHE A N 1
ATOM 1293 C CA . PHE A 1 177 ? -5.421 -6.538 -10.721 1.00 89.88 177 PHE A CA 1
ATOM 1294 C C . PHE A 1 177 ? -6.948 -6.623 -10.615 1.00 89.88 177 PHE A C 1
ATOM 1296 O O . PHE A 1 177 ? -7.617 -5.591 -10.497 1.00 89.88 177 PHE A O 1
ATOM 1303 N N . GLY A 1 178 ? -7.501 -7.840 -10.571 1.00 79.56 178 GLY A N 1
ATOM 1304 C CA . GLY A 1 178 ? -8.928 -8.082 -10.304 1.00 79.56 178 GLY A CA 1
ATOM 1305 C C . GLY A 1 178 ? -9.826 -8.176 -11.542 1.00 79.56 178 GLY A C 1
ATOM 1306 O O . GLY A 1 178 ? -10.977 -7.747 -11.486 1.00 79.56 178 GLY A O 1
ATOM 1307 N N . ALA A 1 179 ? -9.299 -8.684 -12.661 1.00 56.91 179 ALA A N 1
ATOM 1308 C CA . ALA A 1 179 ? -10.085 -8.972 -13.864 1.00 56.91 179 ALA A CA 1
ATOM 1309 C C . ALA A 1 179 ? -10.697 -10.382 -13.897 1.00 56.91 179 ALA A C 1
ATOM 1311 O O . ALA A 1 179 ? -11.502 -10.653 -14.784 1.00 56.91 179 ALA A O 1
ATOM 1312 N N . GLU A 1 180 ? -10.361 -11.250 -12.941 1.00 52.06 180 GLU A N 1
ATOM 1313 C CA . GLU A 1 180 ? -10.905 -12.606 -12.877 1.00 52.06 180 GLU A CA 1
ATOM 1314 C C . GLU A 1 180 ? -12.113 -12.646 -11.934 1.00 52.06 180 GLU A C 1
ATOM 1316 O O . GLU A 1 180 ? -12.120 -12.027 -10.868 1.00 52.06 180 GLU A O 1
ATOM 1321 N N . ASP A 1 181 ? -13.179 -13.275 -12.416 1.00 47.97 181 ASP A N 1
ATOM 1322 C CA . ASP A 1 181 ? -14.553 -13.169 -11.947 1.00 47.97 181 ASP A CA 1
ATOM 1323 C C . ASP A 1 181 ? -14.749 -13.254 -10.422 1.00 47.97 181 ASP A C 1
ATOM 1325 O O . ASP A 1 181 ? -14.536 -14.281 -9.793 1.00 47.97 181 ASP A O 1
ATOM 1329 N N . GLY A 1 182 ? -15.306 -12.173 -9.872 1.00 46.56 182 GLY A N 1
ATOM 1330 C CA . GLY A 1 182 ? -16.382 -12.250 -8.888 1.00 46.56 182 GLY A CA 1
ATOM 1331 C C . GLY A 1 182 ? -16.101 -12.949 -7.563 1.00 46.56 182 GLY A C 1
ATOM 1332 O O . GLY A 1 182 ? -16.804 -13.895 -7.251 1.00 46.56 182 GLY A O 1
ATOM 1333 N N . ASP A 1 183 ? -15.240 -12.395 -6.713 1.00 48.59 183 ASP A N 1
ATOM 1334 C CA . ASP A 1 183 ? -15.394 -12.585 -5.266 1.00 48.59 183 ASP A CA 1
ATOM 1335 C C . ASP A 1 183 ? -14.788 -11.403 -4.493 1.00 48.59 183 ASP A C 1
ATOM 1337 O O . ASP A 1 183 ? -13.607 -11.099 -4.626 1.00 48.59 183 ASP A O 1
ATOM 1341 N N . ASP A 1 184 ? -15.639 -10.677 -3.760 1.00 45.47 184 ASP A N 1
ATOM 1342 C CA . ASP A 1 184 ? -15.319 -10.089 -2.448 1.00 45.47 184 ASP A CA 1
ATOM 1343 C C . ASP A 1 184 ? -16.651 -9.629 -1.820 1.00 45.47 184 ASP A C 1
ATOM 1345 O O . ASP A 1 184 ? -17.195 -8.564 -2.148 1.00 45.47 184 ASP A O 1
ATOM 1349 N N . ALA A 1 185 ? -17.221 -10.523 -1.009 1.00 34.31 185 ALA A N 1
ATOM 1350 C CA . ALA A 1 185 ? -18.425 -10.336 -0.199 1.00 34.31 185 ALA A CA 1
ATOM 1351 C C . ALA A 1 185 ? -18.146 -9.559 1.101 1.00 34.31 185 ALA A C 1
ATOM 1353 O O . ALA A 1 185 ? -17.056 -9.728 1.692 1.00 34.31 185 ALA A O 1
#

Nearest PDB structures (foldseek):
  3zh9-assembly1_B  TM=6.279E-01  e=1.253E+00  Bacillus subtilis subsp. subtilis str. 168

Mean predicted aligned error: 18.9 Å

Solvent-accessible surface area (backbone atoms only — not comparable to full-atom values): 12673 Å² total; per-residue (Å²): 142,83,84,87,82,80,87,83,81,83,81,83,77,82,80,82,81,77,78,82,77,82,76,82,82,76,82,83,76,86,74,83,78,82,78,86,86,80,84,86,84,90,78,81,91,81,81,90,81,87,80,89,81,82,86,86,88,87,85,77,94,77,92,72,84,78,72,77,81,72,84,72,71,81,74,72,78,67,76,67,73,72,17,70,50,37,54,33,39,76,72,61,64,32,45,45,27,38,43,41,99,86,75,51,73,42,80,49,78,81,70,56,69,72,60,33,56,52,30,51,51,52,48,54,41,42,76,73,68,44,50,64,61,56,56,13,60,76,68,74,52,52,52,68,55,51,52,50,39,44,57,45,48,54,51,48,51,41,32,44,73,39,77,51,42,88,77,52,52,99,87,55,45,68,44,77,44,63,86,70,85,87,84,87,133